Protein AF-A0A261QLE7-F1 (afdb_monomer_lite)

Foldseek 3Di:
DVQLVVQLVVQVVVLVVCVVVVVDHRDVVSSVVSSVVSVVVVVCCVPPQVPDDPVVSVVVSVVVVCVVVVVVVCVCCLQPPVVVQDAAEAEAPCVLVPDDDPLQFQWKFWWPFDDPQKTAGDPPRTDPVNHPDDDDDDRMAGADPQAWEKEWEWEFDAGPVGHTRYIYTYIDTDDRVVRRVVSVVQPGWMWGFHADPVRHTRYIYTYHYPDD

pLDDT: mean 84.43, std 9.59, range [44.75, 95.62]

Radius of gyration: 30.23 Å; chains: 1; bounding box: 63×34×82 Å

Structure (mmCIF, N/CA/C/O backbone):
data_AF-A0A261QLE7-F1
#
_entry.id   AF-A0A261QLE7-F1
#
loop_
_atom_site.group_PDB
_atom_site.id
_atom_site.type_symbol
_atom_site.label_atom_id
_atom_site.label_alt_id
_atom_site.label_comp_id
_atom_site.label_asym_id
_atom_site.label_entity_id
_atom_site.label_seq_id
_atom_site.pdbx_PDB_ins_code
_atom_site.Cartn_x
_atom_site.Cartn_y
_atom_site.Cartn_z
_atom_site.occupancy
_atom_site.B_iso_or_equiv
_atom_site.auth_seq_id
_atom_site.auth_comp_id
_atom_site.auth_asym_id
_atom_site.auth_atom_id
_atom_site.pdbx_PDB_model_num
ATOM 1 N N . MET A 1 1 ? -30.969 7.409 33.021 1.00 65.81 1 MET A N 1
ATOM 2 C CA . MET A 1 1 ? -30.458 8.156 34.193 1.00 65.81 1 MET A CA 1
ATOM 3 C C . MET A 1 1 ? -29.500 7.325 35.039 1.00 65.81 1 MET A C 1
ATOM 5 O O . MET A 1 1 ? -28.362 7.746 35.159 1.00 65.81 1 MET A O 1
ATOM 9 N N . VAL A 1 2 ? -29.882 6.141 35.542 1.00 85.88 2 VAL A N 1
ATOM 10 C CA . VAL A 1 2 ? -28.986 5.311 36.385 1.00 85.88 2 VAL A CA 1
ATOM 11 C C . VAL A 1 2 ? -27.676 4.937 35.680 1.00 85.88 2 VAL A C 1
ATOM 13 O O . VAL A 1 2 ? -26.608 5.158 36.230 1.00 85.88 2 VAL A O 1
ATOM 16 N N . ALA A 1 3 ? -27.743 4.444 34.440 1.00 83.81 3 ALA A N 1
ATOM 17 C CA . ALA A 1 3 ? -26.544 4.052 33.696 1.00 83.81 3 ALA A CA 1
ATOM 18 C C . ALA A 1 3 ? -25.569 5.217 33.450 1.00 83.81 3 ALA A C 1
ATOM 20 O O . ALA A 1 3 ? -24.376 5.070 33.672 1.00 83.81 3 ALA A O 1
ATOM 21 N N . ALA A 1 4 ? -26.086 6.390 33.071 1.00 86.88 4 ALA A N 1
ATOM 22 C CA . ALA A 1 4 ? -25.271 7.588 32.875 1.00 86.88 4 ALA A CA 1
ATOM 23 C C . ALA A 1 4 ? -24.562 8.015 34.170 1.00 86.88 4 ALA A C 1
ATOM 25 O O . ALA A 1 4 ? -23.383 8.339 34.139 1.00 86.88 4 ALA A O 1
ATOM 26 N N . ALA A 1 5 ? -25.260 7.956 35.310 1.00 89.69 5 ALA A N 1
ATOM 27 C CA . ALA A 1 5 ? -24.663 8.252 36.608 1.00 89.69 5 ALA A CA 1
ATOM 28 C C . ALA A 1 5 ? -23.550 7.252 36.960 1.00 89.69 5 ALA A C 1
ATOM 30 O O . ALA A 1 5 ? -22.486 7.666 37.402 1.00 89.69 5 ALA A O 1
ATOM 31 N N . ILE A 1 6 ? -23.763 5.953 36.715 1.00 90.88 6 ILE A N 1
ATOM 32 C CA . ILE A 1 6 ? -22.733 4.928 36.936 1.00 90.88 6 ILE A CA 1
ATOM 33 C C . ILE A 1 6 ? -21.496 5.220 36.078 1.00 90.88 6 ILE A C 1
ATOM 35 O O . ILE A 1 6 ? -20.395 5.266 36.615 1.00 90.88 6 ILE A O 1
ATOM 39 N N . CYS A 1 7 ? -21.665 5.461 34.774 1.00 92.00 7 CYS A N 1
ATOM 40 C CA . CYS A 1 7 ? -20.546 5.765 33.878 1.00 92.00 7 CYS A CA 1
ATOM 41 C C . CYS A 1 7 ? -19.795 7.035 34.303 1.00 92.00 7 CYS A C 1
ATOM 43 O O . CYS A 1 7 ? -18.568 7.020 34.349 1.00 92.00 7 CYS A O 1
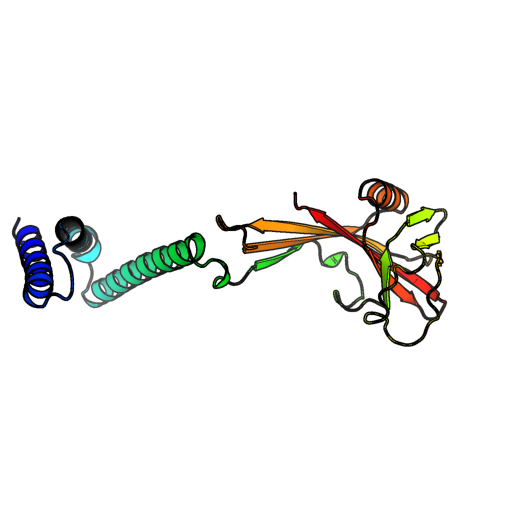ATOM 45 N N . LEU A 1 8 ? -20.526 8.086 34.689 1.00 92.44 8 LEU A N 1
ATOM 46 C CA . LEU A 1 8 ? -19.945 9.336 35.175 1.00 92.44 8 LEU A CA 1
ATOM 47 C C . LEU A 1 8 ? -19.111 9.122 36.440 1.00 92.44 8 LEU A C 1
ATOM 49 O O . LEU A 1 8 ? -17.971 9.565 36.494 1.00 92.44 8 LEU A O 1
ATOM 53 N N . PHE A 1 9 ? -19.649 8.435 37.452 1.00 94.12 9 PHE A N 1
ATOM 54 C CA . PHE A 1 9 ? -18.926 8.218 38.708 1.00 94.12 9 PHE A CA 1
ATOM 55 C C . PHE A 1 9 ? -17.726 7.288 38.543 1.00 94.12 9 PHE A C 1
ATOM 57 O O . PHE A 1 9 ? -16.699 7.511 39.179 1.00 94.12 9 PHE A O 1
ATOM 64 N N . VAL A 1 10 ? -17.833 6.275 37.679 1.00 92.81 10 VAL A N 1
ATOM 65 C CA . VAL A 1 10 ? -16.696 5.410 37.348 1.00 92.81 10 VAL A CA 1
ATOM 66 C C . VAL A 1 10 ? -15.604 6.229 36.666 1.00 92.81 10 VAL A C 1
ATOM 68 O O . VAL A 1 10 ? -14.469 6.208 37.131 1.00 92.81 10 VAL A O 1
ATOM 71 N N . SER A 1 11 ? -15.930 7.006 35.632 1.00 92.81 11 SER A N 1
ATOM 72 C CA . SER A 1 11 ? -14.928 7.837 34.954 1.00 92.81 11 SER A CA 1
ATOM 73 C C . SER A 1 11 ? -14.332 8.889 35.894 1.00 92.81 11 SER A C 1
ATOM 75 O O . SER A 1 11 ? -13.118 9.033 35.948 1.00 92.81 11 SER A O 1
ATOM 77 N N . LEU A 1 12 ? -15.152 9.538 36.727 1.00 92.56 12 LEU A N 1
ATOM 78 C CA . LEU A 1 12 ? -14.685 10.486 37.742 1.00 92.56 12 LEU A CA 1
ATOM 79 C C . LEU A 1 12 ? -13.729 9.831 38.746 1.00 92.56 12 LEU A C 1
ATOM 81 O O . LEU A 1 12 ? -12.775 10.463 39.185 1.00 92.56 12 LEU A O 1
ATOM 85 N N . SER A 1 13 ? -13.965 8.571 39.120 1.00 93.56 13 SER A N 1
ATOM 86 C CA . SER A 1 13 ? -13.067 7.862 40.032 1.00 93.56 13 SER A CA 1
ATOM 87 C C . SER A 1 13 ? -11.683 7.627 39.424 1.00 93.56 13 SER A C 1
ATOM 89 O O . SER A 1 13 ? -10.697 7.776 40.140 1.00 93.56 13 SER A O 1
ATOM 91 N N . PHE A 1 14 ? -11.588 7.345 38.120 1.00 91.75 14 PHE A N 1
ATOM 92 C CA . PHE A 1 14 ? -10.297 7.232 37.436 1.00 91.75 14 PHE A CA 1
ATOM 93 C C . PHE A 1 14 ? -9.563 8.575 37.390 1.00 91.75 14 PHE A C 1
ATOM 95 O O . PHE A 1 14 ? -8.414 8.634 37.828 1.00 91.75 14 PHE A O 1
ATOM 102 N N . GLU A 1 15 ? -10.260 9.648 37.010 1.00 92.06 15 GLU A N 1
ATOM 103 C CA . GLU A 1 15 ? -9.700 11.007 36.991 1.00 92.06 15 GLU A CA 1
ATOM 104 C C . GLU A 1 15 ? -9.193 11.449 38.371 1.00 92.06 15 GLU A C 1
ATOM 106 O O . GLU A 1 15 ? -8.116 12.030 38.507 1.00 92.06 15 GLU A O 1
ATOM 111 N N . LEU A 1 16 ? -9.944 11.138 39.435 1.00 91.38 16 LEU A N 1
ATOM 112 C CA . LEU A 1 16 ? -9.536 11.434 40.809 1.00 91.38 16 LEU A CA 1
ATOM 113 C C . LEU A 1 16 ? -8.318 10.613 41.236 1.00 91.38 16 LEU A C 1
ATOM 115 O O . LEU A 1 16 ? -7.445 11.140 41.923 1.00 91.38 16 LEU A O 1
ATOM 119 N N . ILE A 1 17 ? -8.237 9.339 40.841 1.00 91.50 17 ILE A N 1
ATOM 120 C CA . ILE A 1 17 ? -7.058 8.510 41.111 1.00 91.50 17 ILE A CA 1
ATOM 121 C C . ILE A 1 17 ? -5.839 9.109 40.409 1.00 91.50 17 ILE A C 1
ATOM 123 O O . ILE A 1 17 ? -4.821 9.291 41.068 1.00 91.50 17 ILE A O 1
ATOM 127 N N . GLN A 1 18 ? -5.941 9.458 39.123 1.00 90.38 18 GLN A N 1
ATOM 128 C CA . GLN A 1 18 ? -4.850 10.079 38.358 1.00 90.38 18 GLN A CA 1
ATOM 129 C C . GLN A 1 18 ? -4.403 11.413 38.968 1.00 90.38 18 GLN A C 1
ATOM 131 O O . GLN A 1 18 ? -3.199 11.658 39.074 1.00 90.38 18 GLN A O 1
ATOM 136 N N . LEU A 1 19 ? -5.357 12.229 39.433 1.00 89.75 19 LEU A N 1
ATOM 137 C CA . LEU A 1 19 ? -5.090 13.495 40.115 1.00 89.75 19 LEU A CA 1
ATOM 138 C C . LEU A 1 19 ? -4.352 13.291 41.446 1.00 89.75 19 LEU A C 1
ATOM 140 O O . LEU A 1 19 ? -3.381 13.989 41.726 1.00 89.75 19 LEU A O 1
ATOM 144 N N . ILE A 1 20 ? -4.800 12.341 42.273 1.00 92.88 20 ILE A N 1
ATOM 145 C CA . ILE A 1 20 ? -4.209 12.080 43.596 1.00 92.88 20 ILE A CA 1
ATOM 146 C C . ILE A 1 20 ? -2.820 11.443 43.469 1.00 92.88 20 ILE A C 1
ATOM 148 O O . ILE A 1 20 ? -1.928 11.754 44.257 1.00 92.88 20 ILE A O 1
ATOM 152 N N . THR A 1 21 ? -2.621 10.547 42.500 1.00 91.62 21 THR A N 1
ATOM 153 C CA . THR A 1 21 ? -1.331 9.872 42.283 1.00 91.62 21 THR A CA 1
ATOM 154 C C . THR A 1 21 ? -0.337 10.718 41.492 1.00 91.62 21 THR A C 1
ATOM 156 O O . THR A 1 21 ? 0.842 10.367 41.435 1.00 91.62 21 THR A O 1
ATOM 159 N N . GLY A 1 22 ? -0.786 11.822 40.886 1.00 86.50 22 GLY A N 1
ATOM 160 C CA . GLY A 1 22 ? 0.039 12.687 40.043 1.00 86.50 22 GLY A CA 1
ATOM 161 C C . GLY A 1 22 ? 0.482 12.025 38.736 1.00 86.50 22 GLY A C 1
ATOM 162 O O . GLY A 1 22 ? 1.432 12.491 38.112 1.00 86.50 22 GLY A O 1
ATOM 163 N N . TRP A 1 23 ? -0.168 10.929 38.325 1.00 85.69 23 TRP A N 1
ATOM 164 C CA . TRP A 1 23 ? 0.107 10.253 37.050 1.00 85.69 23 TRP A CA 1
ATOM 165 C C . TRP A 1 23 ? -0.443 11.013 35.840 1.00 85.69 23 TRP A C 1
ATOM 167 O O . TRP A 1 23 ? 0.004 10.767 34.722 1.00 85.69 23 TRP A O 1
ATOM 177 N N . GLY A 1 24 ? -1.385 11.934 36.049 1.00 79.31 24 GLY A N 1
ATOM 178 C CA . GLY A 1 24 ? -1.976 12.732 34.982 1.00 79.31 24 GLY A CA 1
ATOM 179 C C . GLY A 1 24 ? -2.670 13.989 35.499 1.00 79.31 24 GLY A C 1
ATOM 180 O O . GLY A 1 24 ? -2.794 14.201 36.706 1.00 79.31 24 GLY A O 1
ATOM 181 N N . ALA A 1 25 ? -3.103 14.831 34.563 1.00 81.12 25 ALA A N 1
ATOM 182 C CA . ALA A 1 25 ? -4.018 15.932 34.832 1.00 81.12 25 ALA A CA 1
ATOM 183 C C . ALA A 1 25 ? -5.459 15.418 34.745 1.00 81.12 25 ALA A C 1
ATOM 185 O O . ALA A 1 25 ? -5.724 14.493 33.986 1.00 81.12 25 ALA A O 1
ATOM 186 N N . THR A 1 26 ? -6.375 16.024 35.500 1.00 83.25 26 THR A N 1
ATOM 187 C CA . THR A 1 26 ? -7.805 15.748 35.328 1.00 83.25 26 THR A CA 1
ATOM 188 C C . THR A 1 26 ? -8.257 16.261 33.967 1.00 83.25 26 THR A C 1
ATOM 190 O O . THR A 1 26 ? -8.233 17.475 33.743 1.00 83.25 26 THR A O 1
ATOM 193 N N . ASP A 1 27 ? -8.684 15.351 33.096 1.00 85.62 27 ASP A N 1
ATOM 194 C CA . ASP A 1 27 ? -9.187 15.675 31.767 1.00 85.62 27 ASP A CA 1
ATOM 195 C C . ASP A 1 27 ? -10.721 15.590 31.746 1.00 85.62 27 ASP A C 1
ATOM 197 O O . ASP A 1 27 ? -11.350 14.548 31.950 1.00 85.62 27 ASP A O 1
ATOM 201 N N . ILE A 1 28 ? -11.360 16.743 31.546 1.00 88.69 28 ILE A N 1
ATOM 202 C CA . ILE A 1 28 ? -12.822 16.831 31.480 1.00 88.69 28 ILE A CA 1
ATOM 203 C C . ILE A 1 28 ? -13.331 16.158 30.201 1.00 88.69 28 ILE A C 1
ATOM 205 O O . ILE A 1 28 ? -14.443 15.619 30.204 1.00 88.69 28 ILE A O 1
ATOM 209 N N . ASP A 1 29 ? -12.531 16.151 29.133 1.00 90.81 29 ASP A N 1
ATOM 210 C CA . ASP A 1 29 ? -12.914 15.526 27.875 1.00 90.81 29 ASP A CA 1
ATOM 211 C C . ASP A 1 29 ? -13.010 14.005 28.049 1.00 90.81 29 ASP A C 1
ATOM 213 O O . ASP A 1 29 ? -13.992 13.412 27.599 1.00 90.81 29 ASP A O 1
ATOM 217 N N . ASP A 1 30 ? -12.102 13.389 28.814 1.00 88.31 30 ASP A N 1
ATOM 218 C CA . ASP A 1 30 ? -12.162 11.962 29.158 1.00 88.31 30 ASP A CA 1
ATOM 219 C C . ASP A 1 30 ? -13.406 11.629 29.996 1.00 88.31 30 ASP A C 1
ATOM 221 O O . ASP A 1 30 ? -14.122 10.661 29.709 1.00 88.31 30 ASP A O 1
ATOM 225 N N . LEU A 1 31 ? -13.743 12.473 30.981 1.00 90.75 31 LEU A N 1
ATOM 226 C CA . LEU A 1 31 ? -14.964 12.325 31.782 1.00 90.75 31 LEU A CA 1
ATOM 227 C C . LEU A 1 31 ? -16.228 12.347 30.909 1.00 90.75 31 LEU A C 1
ATOM 229 O O . LEU A 1 31 ? -17.126 11.508 31.067 1.00 90.75 31 LEU A O 1
ATOM 233 N N . ILE A 1 32 ? -16.312 13.312 29.993 1.00 91.94 32 ILE A N 1
ATOM 234 C CA . ILE A 1 32 ? -17.451 13.478 29.088 1.00 91.94 32 ILE A CA 1
ATOM 235 C C . ILE A 1 32 ? -17.515 12.306 28.106 1.00 91.94 32 ILE A C 1
ATOM 237 O O . ILE A 1 32 ? -18.573 11.684 27.961 1.00 91.94 32 ILE A O 1
ATOM 241 N N . LEU A 1 33 ? -16.399 11.970 27.460 1.00 90.81 33 LEU A N 1
ATOM 242 C CA . LEU A 1 33 ? -16.341 10.966 26.405 1.00 90.81 33 LEU A CA 1
ATOM 243 C C . LEU A 1 33 ? -16.647 9.564 26.942 1.00 90.81 33 LEU A C 1
ATOM 245 O O . LEU A 1 33 ? -17.452 8.848 26.343 1.00 90.81 33 LEU A O 1
ATOM 249 N N . ASN A 1 34 ? -16.112 9.198 28.110 1.00 90.88 34 ASN A N 1
ATOM 250 C CA . ASN A 1 34 ? -16.406 7.917 28.758 1.00 90.88 34 ASN A CA 1
ATOM 251 C C . ASN A 1 34 ? -17.866 7.824 29.215 1.00 90.88 34 ASN A C 1
ATOM 253 O O . ASN A 1 34 ? -18.507 6.776 29.075 1.00 90.88 34 ASN A O 1
ATOM 257 N N . THR A 1 35 ? -18.431 8.926 29.717 1.00 92.50 35 THR A N 1
ATOM 258 C CA . THR A 1 35 ? -19.846 8.973 30.110 1.00 92.50 35 THR A CA 1
ATOM 259 C C . THR A 1 35 ? -20.757 8.797 28.895 1.00 92.50 35 THR A C 1
ATOM 261 O O . THR A 1 35 ? -21.677 7.974 28.927 1.00 92.50 35 THR A O 1
ATOM 264 N N . ILE A 1 36 ? -20.490 9.518 27.802 1.00 94.06 36 ILE A N 1
ATOM 265 C CA . ILE A 1 36 ? -21.249 9.408 26.549 1.00 94.06 36 ILE A CA 1
ATOM 266 C C . ILE A 1 36 ? -21.089 8.008 25.946 1.00 94.06 36 ILE A C 1
ATOM 268 O O . ILE A 1 36 ? -22.091 7.374 25.609 1.00 94.06 36 ILE A O 1
ATOM 272 N N . GLY A 1 37 ? -19.863 7.486 25.867 1.00 90.94 37 GLY A N 1
ATOM 273 C CA . GLY A 1 37 ? -19.571 6.152 25.345 1.00 90.94 37 GLY A CA 1
ATOM 274 C C . GLY A 1 37 ? -20.289 5.046 26.121 1.00 90.94 37 GLY A C 1
ATOM 275 O O . GLY A 1 37 ? -20.896 4.159 25.520 1.00 90.94 37 GLY A O 1
ATOM 276 N N . GLY A 1 38 ? -20.321 5.138 27.453 1.00 90.50 38 GLY A N 1
ATOM 277 C CA . GLY A 1 38 ? -21.068 4.210 28.301 1.00 90.50 38 GLY A CA 1
ATOM 278 C C . GLY A 1 38 ? -22.584 4.276 28.083 1.00 90.50 38 GLY A C 1
ATOM 279 O O . GLY A 1 38 ? -23.246 3.240 27.980 1.00 90.50 38 GLY A O 1
ATOM 280 N N . VAL A 1 39 ? -23.143 5.482 27.932 1.00 92.62 39 VAL A N 1
ATOM 281 C CA . VAL A 1 39 ? -24.565 5.667 27.593 1.00 92.62 39 VAL A CA 1
ATOM 282 C C . VAL A 1 39 ? -24.890 5.069 26.221 1.00 92.62 39 VAL A C 1
ATOM 284 O O . VAL A 1 39 ? -25.890 4.358 26.094 1.00 92.62 39 VAL A O 1
ATOM 287 N N . ILE A 1 40 ? -24.037 5.291 25.217 1.00 91.94 40 ILE A N 1
ATOM 288 C CA . ILE A 1 40 ? -24.173 4.691 23.882 1.00 91.94 40 ILE A CA 1
ATOM 289 C C . ILE A 1 40 ? -24.095 3.161 23.968 1.00 91.94 40 ILE A C 1
ATOM 291 O O . ILE A 1 40 ? -24.929 2.475 23.380 1.00 91.94 40 ILE A O 1
ATOM 295 N N . GLY A 1 41 ? -23.162 2.602 24.741 1.00 89.00 41 GLY A N 1
ATOM 296 C CA . GLY A 1 41 ? -23.038 1.154 24.931 1.00 89.00 41 GLY A CA 1
ATOM 297 C C . GLY A 1 41 ? -24.298 0.521 25.532 1.00 89.00 41 GLY A C 1
ATOM 298 O O . GLY A 1 41 ? -24.768 -0.517 25.064 1.00 89.00 41 GLY A O 1
ATOM 299 N N . VAL A 1 42 ? -24.912 1.179 26.519 1.00 90.00 42 VAL A N 1
ATOM 300 C CA . VAL A 1 42 ? -26.185 0.741 27.120 1.00 90.00 42 VAL A CA 1
ATOM 301 C C . VAL A 1 42 ? -27.339 0.847 26.126 1.00 90.00 42 VAL A C 1
ATOM 303 O O . VAL A 1 42 ? -28.218 -0.020 26.110 1.00 90.00 42 VAL A O 1
ATOM 306 N N . PHE A 1 43 ? -27.338 1.879 25.282 1.00 90.19 43 PHE A N 1
ATOM 307 C CA . PHE A 1 43 ? -28.301 2.020 24.196 1.00 90.19 43 PHE A CA 1
ATOM 308 C C . PHE A 1 43 ? -28.167 0.860 23.197 1.00 90.19 43 PHE A C 1
ATOM 310 O O . PHE A 1 43 ? -29.140 0.148 22.958 1.00 90.19 43 PHE A O 1
ATOM 317 N N . ILE A 1 44 ? -26.954 0.581 22.711 1.00 88.38 44 ILE A N 1
ATOM 318 C CA . ILE A 1 44 ? -26.654 -0.567 21.839 1.00 88.38 44 ILE A CA 1
ATOM 319 C C . ILE A 1 44 ? -27.128 -1.870 22.489 1.00 88.38 44 ILE A C 1
ATOM 321 O O . ILE A 1 44 ? -27.859 -2.639 21.869 1.00 88.38 44 ILE A O 1
ATOM 325 N N . TYR A 1 45 ? -26.797 -2.100 23.760 1.00 88.81 45 TYR A N 1
ATOM 326 C CA . TYR A 1 45 ? -27.245 -3.293 24.473 1.00 88.81 45 TYR A CA 1
ATOM 327 C C . TYR A 1 45 ? -28.773 -3.409 24.510 1.00 88.81 45 TYR A C 1
ATOM 329 O O . TYR A 1 45 ? -29.333 -4.456 24.188 1.00 88.81 45 TYR A O 1
ATOM 337 N N . THR A 1 46 ? -29.459 -2.328 24.876 1.00 89.75 46 THR A N 1
ATOM 338 C CA . THR A 1 46 ? -30.910 -2.339 25.096 1.00 89.75 46 THR A CA 1
ATOM 339 C C . THR A 1 46 ? -31.689 -2.524 23.797 1.00 89.75 46 THR A C 1
ATOM 341 O O . THR A 1 46 ? -32.680 -3.253 23.798 1.00 89.75 46 THR A O 1
ATOM 344 N N . PHE A 1 47 ? -31.250 -1.885 22.710 1.00 88.62 47 PHE A N 1
ATOM 345 C CA . PHE A 1 47 ? -31.962 -1.891 21.431 1.00 88.62 47 PHE A CA 1
ATOM 346 C C . PHE A 1 47 ? -31.532 -3.024 20.496 1.00 88.62 47 PHE A C 1
ATOM 348 O O . PHE A 1 47 ? -32.373 -3.543 19.768 1.00 88.62 47 PHE A O 1
ATOM 355 N N . LEU A 1 48 ? -30.256 -3.424 20.514 1.00 86.25 48 LEU A N 1
ATOM 356 C CA . LEU A 1 48 ? -29.708 -4.386 19.548 1.00 86.25 48 LEU A CA 1
ATOM 357 C C . LEU A 1 48 ? -29.451 -5.772 20.146 1.00 86.25 48 LEU A C 1
ATOM 359 O O . LEU A 1 48 ? -29.534 -6.763 19.426 1.00 86.25 48 LEU A O 1
ATOM 363 N N . LEU A 1 49 ? -29.142 -5.871 21.444 1.00 87.25 49 LEU A N 1
ATOM 364 C CA . LEU A 1 49 ? -28.692 -7.135 22.047 1.00 87.25 49 LEU A CA 1
ATOM 365 C C . LEU A 1 49 ? -29.735 -7.777 22.968 1.00 87.25 49 LEU A C 1
ATOM 367 O O . LEU A 1 49 ? -29.842 -8.998 23.010 1.00 87.25 49 LEU A O 1
ATOM 371 N N . LYS A 1 50 ? -30.538 -6.985 23.683 1.00 88.62 50 LYS A N 1
ATOM 372 C CA . LYS A 1 50 ? -31.425 -7.452 24.765 1.00 88.62 50 LYS A CA 1
ATOM 373 C C . LYS A 1 50 ? -32.387 -8.584 24.372 1.00 88.62 50 LYS A C 1
ATOM 375 O O . LYS A 1 50 ? -32.719 -9.401 25.225 1.00 88.62 50 LYS A O 1
ATOM 380 N N . GLY A 1 51 ? -32.827 -8.634 23.112 1.00 88.44 51 GLY A N 1
ATOM 381 C CA . GLY A 1 51 ? -33.751 -9.656 22.597 1.00 88.44 51 GLY A CA 1
ATOM 382 C C . GLY A 1 51 ? -33.097 -10.962 22.130 1.00 88.44 51 GLY A C 1
ATOM 383 O O . GLY A 1 51 ? -33.809 -11.886 21.755 1.00 88.44 51 GLY A O 1
ATOM 384 N N . LEU A 1 52 ? -31.766 -11.042 22.127 1.00 91.44 52 LEU A N 1
ATOM 385 C CA . LEU A 1 52 ? -31.017 -12.214 21.672 1.00 91.44 52 LEU A CA 1
ATOM 386 C C . LEU A 1 52 ? -30.707 -13.166 22.834 1.00 91.44 52 LEU A C 1
ATOM 388 O O . LEU A 1 52 ? -30.624 -12.746 23.988 1.00 91.44 52 LEU A O 1
ATOM 392 N N . ASP A 1 53 ? -30.437 -14.435 22.530 1.00 94.00 53 ASP A N 1
ATOM 393 C CA . ASP A 1 53 ? -29.911 -15.382 23.517 1.00 94.00 53 ASP A CA 1
ATOM 394 C C . ASP A 1 53 ? -28.538 -14.943 24.040 1.00 94.00 53 ASP A C 1
ATOM 396 O O . ASP A 1 53 ? -27.726 -14.399 23.292 1.00 94.00 53 ASP A O 1
ATOM 400 N N . LYS A 1 54 ? -28.213 -15.257 25.303 1.00 91.56 54 LYS A N 1
ATOM 401 C CA . LYS A 1 54 ? -26.948 -14.839 25.952 1.00 91.56 54 LYS A CA 1
ATOM 402 C C . LYS A 1 54 ? -25.693 -15.152 25.126 1.00 91.56 54 LYS A C 1
ATOM 404 O O . LYS A 1 54 ? -24.770 -14.344 25.081 1.00 91.56 54 LYS A O 1
ATOM 409 N N . LYS A 1 55 ? -25.655 -16.308 24.453 1.00 93.75 55 LYS A N 1
ATOM 410 C CA . LYS A 1 55 ? -24.530 -16.688 23.581 1.00 93.75 55 LYS A CA 1
ATOM 411 C C . LYS A 1 55 ? -24.415 -15.753 22.370 1.00 93.75 55 LYS A C 1
ATOM 413 O O . LYS A 1 55 ? -23.318 -15.301 22.054 1.00 93.75 55 LYS A O 1
ATOM 418 N N . ALA A 1 56 ? -25.539 -15.444 21.725 1.00 91.50 56 ALA A N 1
ATOM 419 C CA . ALA A 1 56 ? -25.594 -14.527 20.589 1.00 91.50 56 ALA A CA 1
ATOM 420 C C . ALA A 1 56 ? -25.295 -13.080 21.012 1.00 91.50 56 ALA A C 1
ATOM 422 O O . ALA A 1 56 ? -24.558 -12.390 20.313 1.00 91.50 56 ALA A O 1
ATOM 423 N N . GLN A 1 57 ? -25.777 -12.651 22.184 1.00 90.62 57 GLN A N 1
ATOM 424 C CA . GLN A 1 57 ? -25.473 -11.340 22.767 1.00 90.62 57 GLN A CA 1
ATOM 425 C C . GLN A 1 57 ? -23.968 -11.117 22.911 1.00 90.62 57 GLN A C 1
ATOM 427 O O . GLN A 1 57 ? -23.452 -10.117 22.419 1.00 90.62 57 GLN A O 1
ATOM 432 N N . ILE A 1 58 ? -23.269 -12.053 23.564 1.00 91.50 58 ILE A N 1
A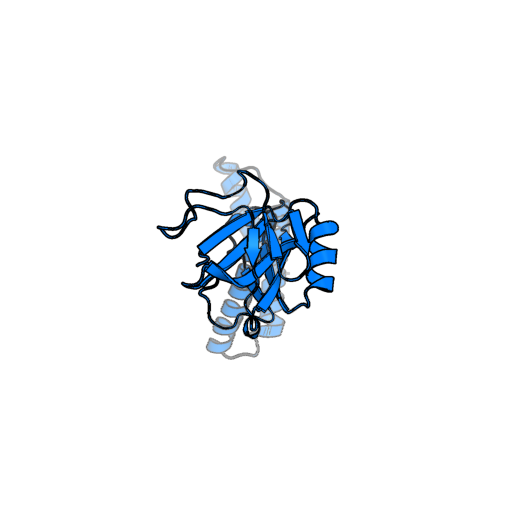TOM 433 C CA . ILE A 1 58 ? -21.822 -11.952 23.787 1.00 91.50 58 ILE A CA 1
ATOM 434 C C . ILE A 1 58 ? -21.088 -11.971 22.447 1.00 91.50 58 ILE A C 1
ATOM 436 O O . ILE A 1 58 ? -20.261 -11.101 22.198 1.00 91.50 58 ILE A O 1
ATOM 440 N N . SER A 1 59 ? -21.435 -12.903 21.554 1.00 93.31 59 SER A N 1
ATOM 441 C CA . SER A 1 59 ? -20.792 -13.006 20.241 1.00 93.31 59 SER A CA 1
ATOM 442 C C . SER A 1 59 ? -20.933 -11.722 19.421 1.00 93.31 59 SER A C 1
ATOM 444 O O . SER A 1 59 ? -19.963 -11.278 18.810 1.00 93.31 59 SER A O 1
ATOM 446 N N . LEU A 1 60 ? -22.124 -11.118 19.403 1.00 91.62 60 LEU A N 1
ATOM 447 C CA . LEU A 1 60 ? -22.379 -9.900 18.643 1.00 91.62 60 LEU A CA 1
ATOM 448 C C . LEU A 1 60 ? -21.729 -8.678 19.298 1.00 91.62 60 LEU A C 1
ATOM 450 O O . LEU A 1 60 ? -21.146 -7.861 18.595 1.00 91.62 60 LEU A O 1
ATOM 454 N N . ALA A 1 61 ? -21.758 -8.570 20.629 1.00 89.69 61 ALA A N 1
ATOM 455 C CA . ALA A 1 61 ? -21.055 -7.508 21.346 1.00 89.69 61 ALA A CA 1
ATOM 456 C C . ALA A 1 61 ? -19.542 -7.550 21.079 1.00 89.69 61 ALA A C 1
ATOM 458 O O . ALA A 1 61 ? -18.946 -6.523 20.759 1.00 89.69 61 ALA A O 1
ATOM 459 N N . THR A 1 62 ? -18.930 -8.738 21.145 1.00 92.38 62 THR A N 1
ATOM 460 C CA . THR A 1 62 ? -17.508 -8.925 20.833 1.00 92.38 62 THR A CA 1
ATOM 461 C C . THR A 1 62 ? -17.207 -8.602 19.373 1.00 92.38 62 THR A C 1
ATOM 463 O O . THR A 1 62 ? -16.224 -7.920 19.102 1.00 92.38 62 THR A O 1
ATOM 466 N N . LEU A 1 63 ? -18.057 -9.028 18.432 1.00 93.81 63 LEU A N 1
ATOM 467 C CA . LEU A 1 63 ? -17.893 -8.698 17.015 1.00 93.81 63 LEU A CA 1
ATOM 468 C C . LEU A 1 63 ? -17.942 -7.183 16.782 1.00 93.81 63 LEU A C 1
ATOM 470 O O . LEU A 1 63 ? -17.052 -6.641 16.137 1.00 93.81 63 LEU A O 1
ATOM 474 N N . LEU A 1 64 ? -18.951 -6.497 17.329 1.00 91.12 64 LEU A N 1
ATOM 475 C CA . LEU A 1 64 ? -19.096 -5.045 17.204 1.00 91.12 64 LEU A CA 1
ATOM 476 C C . LEU A 1 64 ? -17.884 -4.315 17.789 1.00 91.12 64 LEU A C 1
ATOM 478 O O . LEU A 1 64 ? -17.347 -3.413 17.149 1.00 91.12 64 LEU A O 1
ATOM 482 N N . PHE A 1 65 ? -17.420 -4.742 18.966 1.00 90.25 65 PHE A N 1
ATOM 483 C CA . PHE A 1 65 ? -16.215 -4.200 19.584 1.00 90.25 65 PHE A CA 1
ATOM 484 C C . PHE A 1 65 ? -14.984 -4.385 18.688 1.00 90.25 65 PHE A C 1
ATOM 486 O O . PHE A 1 65 ? -14.282 -3.415 18.418 1.00 90.25 65 PHE A O 1
ATOM 493 N N . LEU A 1 66 ? -14.744 -5.599 18.181 1.00 95.62 66 LEU A N 1
ATOM 494 C CA . LEU A 1 66 ? -13.591 -5.898 17.326 1.00 95.62 66 LEU A CA 1
ATOM 495 C C . LEU A 1 66 ? -13.636 -5.144 15.994 1.00 95.62 66 LEU A C 1
ATOM 497 O O . LEU A 1 66 ? -12.595 -4.697 15.521 1.00 95.62 66 LEU A O 1
ATOM 501 N N . VAL A 1 67 ? -14.819 -4.970 15.400 1.00 95.12 67 VAL A N 1
ATOM 502 C CA . VAL A 1 67 ? -14.989 -4.197 14.162 1.00 95.12 67 VAL A CA 1
ATOM 503 C C . VAL A 1 67 ? -14.651 -2.729 14.399 1.00 95.12 67 VAL A C 1
ATOM 505 O O . VAL A 1 67 ? -13.841 -2.171 13.662 1.00 95.12 67 VAL A O 1
ATOM 508 N N . VAL A 1 68 ? -15.215 -2.107 15.439 1.00 92.56 68 VAL A N 1
ATOM 509 C CA . VAL A 1 68 ? -14.921 -0.702 15.765 1.00 92.56 68 VAL A CA 1
ATOM 510 C C . VAL A 1 68 ? -13.441 -0.531 16.097 1.00 92.56 68 VAL A C 1
ATOM 512 O O . VAL A 1 68 ? -12.785 0.337 15.526 1.00 92.56 68 VAL A O 1
ATOM 515 N N . PHE A 1 69 ? -12.889 -1.399 16.946 1.00 92.19 69 PHE A N 1
ATOM 516 C CA . PHE A 1 69 ? -11.477 -1.373 17.317 1.00 92.19 69 PHE A CA 1
ATOM 517 C C . PHE A 1 69 ? -10.560 -1.542 16.097 1.00 92.19 69 PHE A C 1
ATOM 519 O O . PHE A 1 69 ? -9.597 -0.795 15.940 1.00 92.19 69 PHE A O 1
ATOM 526 N N . GLY A 1 70 ? -10.885 -2.468 15.192 1.00 93.88 70 GLY A N 1
ATOM 527 C CA . GLY A 1 70 ? -10.138 -2.695 13.956 1.00 93.88 70 GLY A CA 1
ATOM 528 C C . GLY A 1 70 ? -10.187 -1.504 12.996 1.00 93.88 70 GLY A C 1
ATOM 529 O O . GLY A 1 70 ? -9.152 -1.118 12.453 1.00 93.88 70 GLY A O 1
ATOM 530 N N . ILE A 1 71 ? -11.359 -0.880 12.819 1.00 94.75 71 ILE A N 1
ATOM 531 C CA . ILE A 1 71 ? -11.517 0.318 11.977 1.00 94.75 71 ILE A CA 1
ATOM 532 C C . ILE A 1 71 ? -10.723 1.489 12.565 1.00 94.75 71 ILE A C 1
ATOM 534 O O . ILE A 1 71 ? -9.938 2.107 11.847 1.00 94.75 71 ILE A O 1
ATOM 538 N N . CYS A 1 72 ? -10.877 1.770 13.862 1.00 93.69 72 CYS A N 1
ATOM 539 C CA . CYS A 1 72 ? -10.141 2.835 14.544 1.00 93.69 72 CYS A CA 1
ATOM 540 C C . CYS A 1 72 ? -8.627 2.595 14.502 1.00 93.69 72 CYS A C 1
ATOM 542 O O . CYS A 1 72 ? -7.872 3.521 14.219 1.00 93.69 72 CYS A O 1
ATOM 544 N N . GLY A 1 73 ? -8.185 1.354 14.721 1.00 92.44 73 GLY A N 1
ATOM 545 C CA . GLY A 1 73 ? -6.779 0.969 14.638 1.00 92.44 73 GLY A CA 1
ATOM 546 C C . GLY A 1 73 ? -6.202 1.188 13.241 1.00 92.44 73 GLY A C 1
ATOM 547 O O . GLY A 1 73 ? -5.189 1.869 13.097 1.00 92.44 73 GLY A O 1
ATOM 548 N N . LYS A 1 74 ? -6.879 0.695 12.194 1.00 89.81 74 LYS A N 1
ATOM 549 C CA . LYS A 1 74 ? -6.454 0.905 10.800 1.00 89.81 74 LYS A CA 1
ATOM 550 C C . LYS A 1 74 ? -6.434 2.389 10.432 1.00 89.81 74 LYS A C 1
ATOM 552 O O . LYS A 1 74 ? -5.488 2.834 9.790 1.00 89.81 74 LYS A O 1
ATOM 557 N N . MET A 1 75 ? -7.449 3.151 10.841 1.00 90.31 75 MET A N 1
ATOM 558 C CA . MET A 1 75 ? -7.527 4.590 10.579 1.00 90.31 75 MET A CA 1
ATOM 559 C C . MET A 1 75 ? -6.393 5.350 11.274 1.00 90.31 75 MET A C 1
ATOM 561 O O . MET A 1 75 ? -5.747 6.189 10.655 1.00 90.31 75 MET A O 1
ATOM 565 N N . SER A 1 76 ? -6.116 5.026 12.539 1.00 90.62 76 SER A N 1
ATOM 566 C CA . SER A 1 76 ? -5.005 5.610 13.292 1.00 90.62 76 SER A CA 1
ATOM 567 C C . SER A 1 76 ? -3.664 5.326 12.613 1.00 90.62 76 SER A C 1
ATOM 569 O O . SER A 1 76 ? -2.885 6.247 12.373 1.00 90.62 76 SER A O 1
ATOM 571 N N . LEU A 1 77 ? -3.428 4.076 12.193 1.00 89.12 77 LEU A N 1
ATOM 572 C CA . LEU A 1 77 ? -2.234 3.724 11.423 1.00 89.12 77 LEU A CA 1
ATOM 573 C C . LEU A 1 77 ? -2.164 4.511 10.114 1.00 89.12 77 LEU A C 1
ATOM 575 O O . LEU A 1 77 ? -1.138 5.110 9.831 1.00 89.12 77 LEU A O 1
ATOM 579 N N . TYR A 1 78 ? -3.253 4.593 9.355 1.00 86.00 78 TYR A N 1
ATOM 580 C CA . TYR A 1 78 ? -3.284 5.336 8.095 1.00 86.00 78 TYR A CA 1
ATOM 581 C C . TYR A 1 78 ? -2.953 6.831 8.261 1.00 86.00 78 TYR A C 1
ATOM 583 O O . TYR A 1 78 ? -2.271 7.408 7.413 1.00 86.00 78 TYR A O 1
ATOM 591 N N . LEU A 1 79 ? -3.409 7.456 9.351 1.00 86.62 79 LEU A N 1
ATOM 592 C CA . LEU A 1 79 ? -3.185 8.878 9.625 1.00 86.62 79 LEU A CA 1
ATOM 593 C C . LEU A 1 79 ? -1.810 9.182 10.230 1.00 86.62 79 LEU A C 1
ATOM 595 O O . LEU A 1 79 ? -1.235 10.217 9.907 1.00 86.62 79 LEU A O 1
ATOM 599 N N . TYR A 1 80 ? -1.284 8.323 11.108 1.00 84.75 80 TYR A N 1
ATOM 600 C CA . TYR A 1 80 ? -0.090 8.640 11.908 1.00 84.75 80 TYR A CA 1
ATOM 601 C C . TYR A 1 80 ? 1.132 7.784 11.573 1.00 84.75 80 TYR A C 1
ATOM 603 O O . TYR A 1 80 ? 2.251 8.290 11.606 1.00 84.75 80 TYR A O 1
ATOM 611 N N . ALA A 1 81 ? 0.941 6.512 11.221 1.00 86.31 81 ALA A N 1
ATOM 612 C CA . ALA A 1 81 ? 2.024 5.579 10.898 1.00 86.31 81 ALA A CA 1
ATOM 613 C C . ALA A 1 81 ? 1.693 4.701 9.670 1.00 86.31 81 ALA A C 1
ATOM 615 O O . ALA A 1 81 ? 1.649 3.469 9.771 1.00 86.31 81 ALA A O 1
ATOM 616 N N . PRO A 1 82 ? 1.428 5.312 8.496 1.00 82.19 82 PRO A N 1
ATOM 617 C CA . PRO A 1 82 ? 0.961 4.579 7.320 1.00 82.19 82 PRO A CA 1
ATOM 618 C C . PRO A 1 82 ? 1.996 3.591 6.774 1.00 82.19 82 PRO A C 1
ATOM 620 O O . PRO A 1 82 ? 1.623 2.633 6.111 1.00 82.19 82 PRO A O 1
ATOM 623 N N . ASN A 1 83 ? 3.278 3.782 7.086 1.00 81.50 83 ASN A N 1
ATOM 624 C CA . ASN A 1 83 ? 4.375 2.872 6.751 1.00 81.50 83 ASN A CA 1
ATOM 625 C C . ASN A 1 83 ? 4.270 1.485 7.416 1.00 81.50 83 ASN A C 1
ATOM 627 O O . ASN A 1 83 ? 4.939 0.556 6.979 1.00 81.50 83 ASN A O 1
ATOM 631 N N . ILE A 1 84 ? 3.460 1.342 8.472 1.00 85.75 84 ILE A N 1
ATOM 632 C CA . ILE A 1 84 ? 3.171 0.044 9.103 1.00 85.75 84 ILE A CA 1
ATOM 633 C C . ILE A 1 84 ? 2.139 -0.742 8.282 1.00 85.75 84 ILE A C 1
ATOM 635 O O . ILE A 1 84 ? 2.115 -1.973 8.329 1.00 85.75 84 ILE A O 1
ATOM 639 N N . LEU A 1 85 ? 1.274 -0.047 7.535 1.00 83.31 85 LEU A N 1
ATOM 640 C CA . LEU A 1 85 ? 0.324 -0.705 6.649 1.00 83.31 85 LEU A CA 1
ATOM 641 C C . LEU A 1 85 ? 1.082 -1.240 5.428 1.00 83.31 85 LEU A C 1
ATOM 643 O O . LEU A 1 85 ? 1.842 -0.490 4.813 1.00 83.31 85 LEU A O 1
ATOM 647 N N . PRO A 1 86 ? 0.894 -2.520 5.067 1.00 80.94 86 PRO A N 1
ATOM 648 C CA . PRO A 1 86 ? 1.533 -3.068 3.884 1.00 80.94 86 PRO A CA 1
ATOM 649 C C . PRO A 1 86 ? 1.024 -2.322 2.650 1.00 80.94 86 PRO A C 1
ATOM 651 O O . PRO A 1 86 ? -0.187 -2.198 2.456 1.00 80.94 86 PRO A O 1
ATOM 654 N N . ALA A 1 87 ? 1.951 -1.838 1.824 1.00 84.94 87 ALA A N 1
ATOM 655 C CA . ALA A 1 87 ? 1.604 -1.266 0.534 1.00 84.94 87 ALA A CA 1
ATOM 656 C C . ALA A 1 87 ? 1.047 -2.369 -0.375 1.00 84.94 87 ALA A C 1
ATOM 658 O O . ALA A 1 87 ? 1.632 -3.446 -0.503 1.00 84.94 87 ALA A O 1
ATOM 659 N N . GLU A 1 88 ? -0.096 -2.101 -0.994 1.00 88.00 88 GLU A N 1
ATOM 660 C CA . GLU A 1 88 ? -0.722 -3.030 -1.928 1.00 88.00 88 GLU A CA 1
ATOM 661 C C . GLU A 1 88 ? -0.111 -2.845 -3.321 1.00 88.00 88 GLU A C 1
ATOM 663 O O . GLU A 1 88 ? -0.058 -1.727 -3.832 1.00 88.00 88 GLU A O 1
ATOM 668 N N . VAL A 1 89 ? 0.332 -3.931 -3.956 1.00 89.12 89 VAL A N 1
ATOM 669 C CA . VAL A 1 89 ? 0.775 -3.906 -5.357 1.00 89.12 89 VAL A CA 1
ATOM 670 C C . VAL A 1 89 ? -0.252 -4.643 -6.200 1.00 89.12 89 VAL A C 1
ATOM 672 O O . VAL A 1 89 ? -0.498 -5.830 -5.985 1.00 89.12 89 VAL A O 1
ATOM 675 N N . VAL A 1 90 ? -0.861 -3.935 -7.148 1.00 90.75 90 VAL A N 1
ATOM 676 C CA . VAL A 1 90 ? -1.877 -4.483 -8.051 1.00 90.75 90 VAL A CA 1
ATOM 677 C C . VAL A 1 90 ? -1.317 -4.511 -9.462 1.00 90.75 90 VAL A C 1
ATOM 679 O O . VAL A 1 90 ? -0.860 -3.487 -9.963 1.00 90.75 90 VAL A O 1
ATOM 682 N N . TYR A 1 91 ? -1.374 -5.681 -10.094 1.00 88.31 91 TYR A N 1
ATOM 683 C CA . TYR A 1 91 ? -0.958 -5.873 -11.478 1.00 88.31 91 TYR A CA 1
ATOM 684 C C . TYR A 1 91 ? -2.182 -5.931 -12.391 1.00 88.31 91 TYR A C 1
ATOM 686 O O . TYR A 1 91 ? -3.084 -6.742 -12.182 1.00 88.31 91 TYR A O 1
ATOM 694 N N . GLU A 1 92 ? -2.198 -5.090 -13.419 1.00 89.69 92 GLU A N 1
ATOM 695 C CA . GLU A 1 92 ? -3.247 -5.046 -14.434 1.00 89.69 92 GLU A CA 1
ATOM 696 C C . GLU A 1 92 ? -2.697 -5.497 -15.789 1.00 89.69 92 GLU A C 1
ATOM 698 O O . GLU A 1 92 ? -1.596 -5.115 -16.186 1.00 89.69 92 GLU A O 1
ATOM 703 N N . ASN A 1 93 ? -3.482 -6.300 -16.516 1.00 86.44 93 ASN A N 1
ATOM 704 C CA . ASN A 1 93 ? -3.137 -6.820 -17.846 1.00 86.44 93 ASN A CA 1
ATOM 705 C C . ASN A 1 93 ? -1.811 -7.598 -17.903 1.00 86.44 93 ASN A C 1
ATOM 707 O O . ASN A 1 93 ? -1.124 -7.616 -18.920 1.00 86.44 93 ASN A O 1
ATOM 711 N N . GLU A 1 94 ? -1.485 -8.320 -16.832 1.00 80.62 94 GLU A N 1
ATOM 712 C CA . GLU A 1 94 ? -0.286 -9.162 -16.748 1.00 80.62 94 GLU A CA 1
ATOM 713 C C . GLU A 1 94 ? -0.171 -10.190 -17.884 1.00 80.62 94 GLU A C 1
ATOM 715 O O . GLU A 1 94 ? 0.933 -10.520 -18.295 1.00 80.62 94 GLU A O 1
ATOM 720 N N . ALA A 1 95 ? -1.291 -10.647 -18.451 1.00 80.38 95 ALA A N 1
ATOM 721 C CA . ALA A 1 95 ? -1.305 -11.590 -19.572 1.00 80.38 95 ALA A CA 1
ATOM 722 C C . ALA A 1 95 ? -0.598 -11.073 -20.844 1.00 80.38 95 ALA A C 1
ATOM 724 O O . ALA A 1 95 ? -0.305 -11.861 -21.744 1.00 80.38 95 ALA A O 1
ATOM 725 N N . VAL A 1 96 ? -0.343 -9.763 -20.934 1.00 80.19 96 VAL A N 1
ATOM 726 C CA . VAL A 1 96 ? 0.459 -9.148 -22.001 1.00 80.19 96 VAL A CA 1
ATOM 727 C C . VAL A 1 96 ? 1.939 -9.528 -21.877 1.00 80.19 96 VAL A C 1
ATOM 729 O O . VAL A 1 96 ? 2.632 -9.642 -22.885 1.00 80.19 96 VAL A O 1
ATOM 732 N N . PHE A 1 97 ? 2.409 -9.775 -20.655 1.00 73.94 97 PHE A N 1
ATOM 733 C CA . PHE A 1 97 ? 3.770 -10.196 -20.353 1.00 73.94 97 PHE A CA 1
ATOM 734 C C . PHE A 1 97 ? 3.936 -11.690 -20.684 1.00 73.94 97 PHE A C 1
ATOM 736 O O . PHE A 1 97 ? 3.822 -12.567 -19.828 1.00 73.94 97 PHE A O 1
ATOM 743 N N . LYS A 1 98 ? 4.124 -12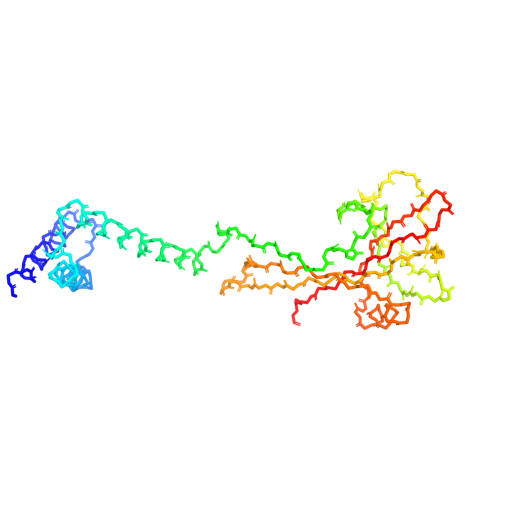.009 -21.968 1.00 63.94 98 LYS A N 1
ATOM 744 C CA . LYS A 1 98 ? 4.323 -13.384 -22.441 1.00 63.94 98 LYS A CA 1
ATOM 745 C C . LYS A 1 98 ? 5.800 -13.776 -22.328 1.00 63.94 98 LYS A C 1
ATOM 747 O O . LYS A 1 98 ? 6.585 -13.414 -23.188 1.00 63.94 98 LYS A O 1
ATOM 752 N N . GLY A 1 99 ? 6.160 -14.565 -21.314 1.00 56.06 99 GLY A N 1
ATOM 753 C CA . GLY A 1 99 ? 7.347 -15.437 -21.377 1.00 56.06 99 GLY A CA 1
ATOM 754 C C . GLY A 1 99 ? 8.589 -15.043 -20.569 1.00 56.06 99 GLY A C 1
ATOM 755 O O . GLY A 1 99 ? 9.482 -15.874 -20.459 1.00 56.06 99 GLY A O 1
ATOM 756 N N . GLY A 1 100 ? 8.641 -13.861 -19.949 1.00 60.59 100 GLY A N 1
ATOM 757 C CA . GLY A 1 100 ? 9.725 -13.482 -19.030 1.00 60.59 100 GLY A CA 1
ATOM 758 C C . GLY A 1 100 ? 9.332 -13.606 -17.551 1.00 60.59 100 GLY A C 1
ATOM 759 O O . GLY A 1 100 ? 8.154 -13.515 -17.200 1.00 60.59 100 GLY A O 1
ATOM 760 N N . GLU A 1 101 ? 10.308 -13.746 -16.653 1.00 66.06 101 GLU A N 1
ATOM 761 C CA . GLU A 1 101 ? 10.119 -13.352 -15.251 1.00 66.06 101 GLU A CA 1
ATOM 762 C C . GLU A 1 101 ? 10.128 -11.814 -15.171 1.00 66.06 101 GLU A C 1
ATOM 764 O O . GLU A 1 101 ? 11.045 -11.177 -15.683 1.00 66.06 101 GLU A O 1
ATOM 769 N N . LYS A 1 102 ? 9.115 -11.208 -14.531 1.00 68.06 102 LYS A N 1
ATOM 770 C CA . LYS A 1 102 ? 8.887 -9.742 -14.509 1.00 68.06 102 LYS A CA 1
ATOM 771 C C . LYS A 1 102 ? 10.066 -8.904 -14.000 1.00 68.06 102 LYS A C 1
ATOM 773 O O . LYS A 1 102 ? 10.168 -7.737 -14.362 1.00 68.06 102 LYS A O 1
ATOM 778 N N . ASP A 1 103 ? 10.915 -9.504 -13.171 1.00 67.19 103 ASP A N 1
ATOM 779 C CA . ASP A 1 103 ? 12.068 -8.859 -12.536 1.00 67.19 103 ASP A CA 1
ATOM 780 C C . ASP A 1 103 ? 13.403 -9.416 -13.059 1.00 67.19 103 ASP A C 1
ATOM 782 O O . ASP A 1 103 ? 14.454 -9.212 -12.457 1.00 67.19 103 ASP A O 1
ATOM 786 N N . SER A 1 104 ? 13.368 -10.159 -14.167 1.00 74.06 104 SER A N 1
ATOM 787 C CA . SER A 1 104 ? 14.540 -10.782 -14.769 1.00 74.06 104 SER A CA 1
ATOM 788 C C . SER A 1 104 ? 14.645 -10.303 -16.213 1.00 74.06 104 SER A C 1
ATOM 790 O O . SER A 1 104 ? 14.079 -10.918 -17.109 1.00 74.06 104 SER A O 1
ATOM 792 N N . TYR A 1 105 ? 15.350 -9.200 -16.416 1.00 80.19 105 TYR A N 1
ATOM 793 C CA . TYR A 1 105 ? 15.748 -8.676 -17.722 1.00 80.19 105 TYR A CA 1
ATOM 794 C C . TYR A 1 105 ? 17.240 -8.943 -17.948 1.00 80.19 105 TYR A C 1
ATOM 796 O O . TYR A 1 105 ? 17.972 -9.239 -16.996 1.00 80.19 105 TYR A O 1
ATOM 804 N N . ASP A 1 106 ? 17.686 -8.857 -19.198 1.00 82.31 106 ASP A N 1
ATOM 805 C CA . ASP A 1 106 ? 19.098 -9.039 -19.552 1.00 82.31 106 ASP A CA 1
ATOM 806 C C . ASP A 1 106 ? 19.855 -7.708 -19.496 1.00 82.31 106 ASP A C 1
ATOM 808 O O . ASP A 1 106 ? 21.021 -7.663 -19.092 1.00 82.31 106 ASP A O 1
ATOM 812 N N . LEU A 1 107 ? 19.163 -6.613 -19.838 1.00 84.25 107 LEU A N 1
ATOM 813 C CA . LEU A 1 107 ? 19.708 -5.261 -19.867 1.00 84.25 107 LEU A CA 1
ATOM 814 C C . LEU A 1 107 ? 18.670 -4.225 -19.414 1.00 84.25 107 LEU A C 1
ATOM 816 O O . LEU A 1 107 ? 17.522 -4.283 -19.844 1.00 84.25 107 LEU A O 1
ATOM 820 N N . SER A 1 108 ? 19.092 -3.246 -18.607 1.00 86.00 108 SER A N 1
ATOM 821 C CA . SER A 1 108 ? 18.311 -2.037 -18.310 1.00 86.00 108 SER A CA 1
ATOM 822 C C . SER A 1 108 ? 19.141 -0.788 -18.605 1.00 86.00 108 SER A C 1
ATOM 824 O O . SER A 1 108 ? 20.307 -0.701 -18.199 1.00 86.00 108 SER A O 1
ATOM 826 N N . ALA A 1 109 ? 18.572 0.144 -19.370 1.00 86.25 109 ALA A N 1
ATOM 827 C CA . ALA A 1 109 ? 19.282 1.306 -19.907 1.00 86.25 109 ALA A CA 1
ATOM 828 C C . ALA A 1 109 ? 18.332 2.469 -20.218 1.00 86.25 109 ALA A C 1
ATOM 830 O O . ALA A 1 109 ? 17.118 2.284 -20.306 1.00 86.25 109 ALA A O 1
ATOM 831 N N . LEU A 1 110 ? 18.880 3.665 -20.438 1.00 86.12 110 LEU A N 1
ATOM 832 C CA . LEU A 1 110 ? 18.102 4.802 -20.927 1.00 86.12 110 LEU A CA 1
ATOM 833 C C . LEU A 1 110 ? 17.901 4.683 -22.438 1.00 86.12 110 LEU A C 1
ATOM 835 O O . LEU A 1 110 ? 18.858 4.496 -23.191 1.00 86.12 110 LEU A O 1
ATOM 839 N N . CYS A 1 111 ? 16.650 4.788 -22.886 1.00 86.50 111 CYS A N 1
ATOM 840 C CA . CYS A 1 111 ? 16.306 4.717 -24.303 1.00 86.50 111 CYS A CA 1
ATOM 841 C C . CYS A 1 111 ? 16.228 6.115 -24.921 1.00 86.50 111 CYS A C 1
ATOM 843 O O . CYS A 1 111 ? 15.447 6.960 -24.486 1.00 86.50 111 CYS A O 1
ATOM 845 N N . VAL A 1 112 ? 17.004 6.329 -25.983 1.00 84.31 112 VAL A N 1
ATOM 846 C CA . VAL A 1 112 ? 17.037 7.570 -26.774 1.00 84.31 112 VAL A CA 1
ATOM 847 C C . VAL A 1 112 ? 15.988 7.536 -27.893 1.00 84.31 112 VAL A C 1
ATOM 849 O O . VAL A 1 112 ? 15.535 8.575 -28.382 1.00 84.31 112 VAL A O 1
ATOM 852 N N . GLY A 1 113 ? 15.573 6.342 -28.320 1.00 83.38 113 GLY A N 1
ATOM 853 C CA . GLY A 1 113 ? 14.487 6.177 -29.278 1.00 83.38 113 GLY A CA 1
ATOM 854 C C . GLY A 1 113 ? 14.464 4.815 -29.957 1.00 83.38 113 GLY A C 1
ATOM 855 O O . GLY A 1 113 ? 15.380 4.013 -29.820 1.00 83.38 113 GLY A O 1
ATOM 856 N N . ILE A 1 114 ? 13.412 4.594 -30.743 1.00 85.12 114 ILE A N 1
ATOM 857 C CA . ILE A 1 114 ? 13.245 3.412 -31.594 1.00 85.12 114 ILE A CA 1
ATOM 858 C C . ILE A 1 114 ? 13.025 3.900 -33.028 1.00 85.12 114 ILE A C 1
ATOM 860 O O . ILE A 1 114 ? 12.218 4.813 -33.239 1.00 85.12 114 ILE A O 1
ATOM 864 N N . ARG A 1 115 ? 13.792 3.380 -33.993 1.00 85.44 115 ARG A N 1
ATOM 865 C CA . ARG A 1 115 ? 13.662 3.720 -35.421 1.00 85.44 115 ARG A CA 1
ATOM 866 C C . ARG A 1 115 ? 13.973 2.512 -36.283 1.00 85.44 115 ARG A C 1
ATOM 868 O O . ARG A 1 115 ? 15.028 1.911 -36.111 1.00 85.44 115 ARG A O 1
ATOM 875 N N . ASP A 1 116 ? 13.101 2.238 -37.246 1.00 85.88 116 ASP A N 1
ATOM 876 C CA . ASP A 1 116 ? 13.302 1.210 -38.269 1.00 85.88 116 ASP A CA 1
ATOM 877 C C . ASP A 1 116 ? 13.637 -0.165 -37.659 1.00 85.88 116 ASP A C 1
ATOM 879 O O . ASP A 1 116 ? 14.517 -0.875 -38.143 1.00 85.88 116 ASP A O 1
ATOM 883 N N . GLY A 1 117 ? 12.966 -0.522 -36.558 1.00 84.19 117 GLY A N 1
ATOM 884 C CA . GLY A 1 117 ? 13.212 -1.776 -35.844 1.00 84.19 117 GLY A CA 1
ATOM 885 C C . GLY A 1 117 ? 14.476 -1.790 -34.976 1.00 84.19 117 GLY A C 1
ATOM 886 O O . GLY A 1 117 ? 14.838 -2.840 -34.457 1.00 84.19 117 GLY A O 1
ATOM 887 N N . VAL A 1 118 ? 15.156 -0.655 -34.793 1.00 87.19 118 VAL A N 1
ATOM 888 C CA . VAL A 1 118 ? 16.369 -0.539 -33.970 1.00 87.19 118 VAL A CA 1
ATOM 889 C C . VAL A 1 118 ? 16.099 0.325 -32.742 1.00 87.19 118 VAL A C 1
ATOM 891 O O . VAL A 1 118 ? 15.615 1.454 -32.846 1.00 87.19 118 VAL A O 1
ATOM 894 N N . ILE A 1 119 ? 16.434 -0.203 -31.568 1.00 87.69 119 ILE A N 1
ATOM 895 C CA . ILE A 1 119 ? 16.424 0.497 -30.283 1.00 87.69 119 ILE A CA 1
ATOM 896 C C . ILE A 1 119 ? 17.776 1.187 -30.103 1.00 87.69 119 ILE A C 1
ATOM 898 O O . ILE A 1 119 ? 18.814 0.541 -30.225 1.00 87.69 119 ILE A O 1
ATOM 902 N N . TYR A 1 120 ? 17.760 2.477 -29.774 1.00 87.25 120 TYR A N 1
ATOM 903 C CA . TYR A 1 120 ? 18.943 3.288 -29.493 1.00 87.25 120 TYR A CA 1
ATOM 904 C C . TYR A 1 120 ? 19.009 3.603 -28.001 1.00 87.25 120 TYR A C 1
ATOM 906 O O . TYR A 1 120 ? 18.072 4.182 -27.447 1.00 87.25 120 TYR A O 1
ATOM 914 N N . LEU A 1 121 ? 20.119 3.243 -27.366 1.00 87.38 121 LEU A N 1
ATOM 915 C CA . LEU A 1 121 ? 20.371 3.443 -25.942 1.00 87.38 121 LEU A CA 1
ATOM 916 C C . LEU A 1 121 ? 21.365 4.586 -25.719 1.00 87.38 121 LEU A C 1
ATOM 918 O O . LEU A 1 121 ? 22.195 4.879 -26.579 1.00 87.38 121 LEU A O 1
ATOM 922 N N . GLU A 1 122 ? 21.277 5.243 -24.565 1.00 84.75 122 GLU A N 1
ATOM 923 C CA . GLU A 1 122 ? 22.208 6.308 -24.192 1.00 84.75 122 GLU A CA 1
ATOM 924 C C . GLU A 1 122 ? 23.559 5.722 -23.762 1.00 84.75 122 GLU A C 1
ATOM 926 O O . GLU A 1 122 ? 23.624 4.776 -22.966 1.00 84.75 122 GLU A O 1
ATOM 931 N N . GLU A 1 123 ? 24.644 6.308 -24.269 1.00 78.94 123 GLU A N 1
ATOM 932 C CA . GLU A 1 123 ? 26.015 5.895 -23.973 1.00 78.94 123 GLU A CA 1
ATOM 933 C C . GLU A 1 123 ? 26.294 5.966 -22.460 1.00 78.94 123 GLU A C 1
ATOM 935 O O . GLU A 1 123 ? 26.073 6.985 -21.807 1.00 78.94 123 GLU A O 1
ATOM 940 N N . GLY A 1 124 ? 26.768 4.861 -21.876 1.00 72.50 124 GLY A N 1
ATOM 941 C CA . GLY A 1 124 ? 27.103 4.792 -20.449 1.00 72.50 124 GLY A CA 1
ATOM 942 C C . GLY A 1 124 ? 25.909 4.733 -19.484 1.00 72.50 124 GLY A C 1
ATOM 943 O O . GLY A 1 124 ? 26.127 4.729 -18.274 1.00 72.50 124 GLY A O 1
ATOM 944 N N . SER A 1 125 ? 24.668 4.643 -19.979 1.00 75.69 125 SER A N 1
ATOM 945 C CA . SER A 1 125 ? 23.455 4.527 -19.143 1.00 75.69 125 SER A CA 1
ATOM 946 C C . SER A 1 125 ? 23.174 3.112 -18.618 1.00 75.69 125 SER A C 1
ATOM 948 O O . SER A 1 125 ? 22.249 2.901 -17.834 1.00 75.69 125 SER A O 1
ATOM 950 N N . ILE A 1 126 ? 23.965 2.135 -19.058 1.00 72.75 126 ILE A N 1
ATOM 951 C CA . ILE A 1 126 ? 23.761 0.718 -18.767 1.00 72.75 126 ILE A CA 1
ATOM 952 C C . ILE A 1 126 ? 24.238 0.402 -17.354 1.00 72.75 126 ILE A C 1
ATOM 954 O O . ILE A 1 126 ? 25.408 0.591 -17.012 1.00 72.75 126 ILE A O 1
ATOM 958 N N . ASN A 1 127 ? 23.329 -0.111 -16.527 1.00 64.88 127 ASN A N 1
ATOM 959 C CA . ASN A 1 127 ? 23.652 -0.454 -15.152 1.00 64.88 127 ASN A CA 1
ATOM 960 C C . ASN A 1 127 ? 24.418 -1.786 -15.079 1.00 64.88 127 ASN A C 1
ATOM 962 O O . ASN A 1 127 ? 23.837 -2.864 -15.203 1.00 64.88 127 ASN A O 1
ATOM 966 N N . ALA A 1 128 ? 25.729 -1.708 -14.838 1.00 57.59 128 ALA A N 1
ATOM 967 C CA . ALA A 1 128 ? 26.633 -2.858 -14.803 1.00 57.59 128 ALA A CA 1
ATOM 968 C C . ALA A 1 128 ? 26.295 -3.908 -13.721 1.00 57.59 128 ALA A C 1
ATOM 970 O O . ALA A 1 128 ? 26.664 -5.070 -13.873 1.00 57.59 128 ALA A O 1
ATOM 971 N N . GLU A 1 129 ? 25.593 -3.534 -12.641 1.00 57.84 129 GLU A N 1
ATOM 972 C CA . GLU A 1 129 ? 25.168 -4.477 -11.589 1.00 57.84 129 GLU A CA 1
ATOM 973 C C . GLU A 1 129 ? 23.930 -5.300 -11.976 1.00 57.84 129 GLU A C 1
ATOM 975 O O . GLU A 1 129 ? 23.677 -6.347 -11.382 1.00 57.84 129 GLU A O 1
ATOM 980 N N . GLN A 1 130 ? 23.161 -4.841 -12.965 1.00 57.91 130 GLN A N 1
ATOM 981 C CA . GLN A 1 130 ? 21.897 -5.454 -13.384 1.00 57.91 130 GLN A CA 1
ATOM 982 C C . GLN A 1 130 ? 22.022 -6.241 -14.696 1.00 57.91 130 GLN A C 1
ATOM 984 O O . GLN A 1 130 ? 21.026 -6.723 -15.226 1.00 57.91 130 GLN A O 1
ATOM 989 N N . MET A 1 131 ? 23.244 -6.401 -15.209 1.00 61.41 131 MET A N 1
ATOM 990 C CA . MET A 1 131 ? 23.520 -7.242 -16.368 1.00 61.41 131 MET A CA 1
ATOM 991 C C . MET A 1 131 ? 23.570 -8.712 -15.945 1.00 61.41 131 MET A C 1
ATOM 993 O O . MET A 1 131 ? 24.419 -9.108 -15.138 1.00 61.41 131 MET A O 1
ATOM 997 N N . LYS A 1 132 ? 22.719 -9.560 -16.532 1.00 57.75 132 LYS A N 1
ATOM 998 C CA . LYS A 1 132 ? 22.992 -11.002 -16.517 1.00 57.75 132 LYS A CA 1
ATOM 999 C C . LYS A 1 132 ? 24.255 -11.229 -17.351 1.00 57.75 132 LYS A C 1
ATOM 1001 O O . LYS A 1 132 ? 24.384 -10.730 -18.461 1.00 57.75 132 LYS A O 1
ATOM 1006 N N . SER A 1 133 ? 25.243 -11.887 -16.751 1.00 52.62 133 SER A N 1
ATOM 1007 C CA . SER A 1 133 ? 26.610 -12.003 -17.265 1.00 52.62 133 SER A CA 1
ATOM 1008 C C . SER A 1 133 ? 26.698 -12.323 -18.766 1.00 52.62 133 SER A C 1
ATOM 1010 O O . SER A 1 133 ? 26.049 -13.264 -19.209 1.00 52.62 133 SER A O 1
ATOM 1012 N N . GLN A 1 134 ? 27.649 -11.671 -19.448 1.00 52.78 134 GLN A N 1
ATOM 1013 C CA . GLN A 1 134 ? 28.169 -11.978 -20.795 1.00 52.78 134 GLN A CA 1
ATOM 1014 C C . GLN A 1 134 ? 27.416 -11.409 -22.010 1.00 52.78 134 GLN A C 1
ATOM 1016 O O . GLN A 1 134 ? 26.984 -12.158 -22.875 1.00 52.78 134 GLN A O 1
ATOM 1021 N N . GLN A 1 135 ? 27.436 -10.089 -22.190 1.00 54.72 135 GLN A N 1
ATOM 1022 C CA . GLN A 1 135 ? 27.568 -9.493 -23.528 1.00 54.72 135 GLN A CA 1
ATOM 1023 C C . GLN A 1 135 ? 28.115 -8.070 -23.395 1.00 54.72 135 GLN A C 1
ATOM 1025 O O . GLN A 1 135 ? 27.837 -7.385 -22.413 1.00 54.72 135 GLN A O 1
ATOM 1030 N N . ASP A 1 136 ? 28.961 -7.663 -24.342 1.00 60.03 136 ASP A N 1
ATOM 1031 C CA . ASP A 1 136 ? 29.478 -6.295 -24.412 1.00 60.03 136 ASP A CA 1
ATOM 1032 C C . ASP A 1 136 ? 28.292 -5.366 -24.725 1.00 60.03 136 ASP A C 1
ATOM 1034 O O . ASP A 1 136 ? 27.641 -5.567 -25.758 1.00 60.03 136 ASP A O 1
ATOM 1038 N N . PRO A 1 137 ? 27.928 -4.433 -23.829 1.00 63.28 137 PRO A N 1
ATOM 1039 C CA . PRO A 1 137 ? 26.728 -3.635 -23.995 1.00 63.28 137 PRO A CA 1
ATOM 1040 C C . PRO A 1 137 ? 26.813 -2.790 -25.268 1.00 63.28 137 PRO A C 1
ATOM 1042 O O . PRO A 1 137 ? 27.670 -1.917 -25.394 1.00 63.28 137 PRO A O 1
ATOM 1045 N N . LYS A 1 138 ? 25.905 -3.035 -26.215 1.00 71.06 138 LYS A N 1
ATOM 1046 C CA . LYS A 1 138 ? 25.789 -2.214 -27.422 1.00 71.06 138 LYS A CA 1
ATOM 1047 C C . LYS A 1 138 ? 24.928 -0.988 -27.152 1.00 71.06 138 LYS A C 1
ATOM 1049 O O . LYS A 1 138 ? 23.944 -1.045 -26.423 1.00 71.06 138 LYS A O 1
ATOM 1054 N N . GLU A 1 139 ? 25.248 0.099 -27.840 1.00 79.88 139 GLU A N 1
ATOM 1055 C CA . GLU A 1 139 ? 24.402 1.297 -27.893 1.00 79.88 139 GLU A CA 1
ATOM 1056 C C . GLU A 1 139 ? 23.116 1.064 -28.708 1.00 79.88 139 GLU A C 1
ATOM 1058 O O . GLU A 1 139 ? 22.228 1.915 -28.724 1.00 79.88 139 GLU A O 1
ATOM 1063 N N . GLN A 1 140 ? 23.020 -0.061 -29.432 1.00 85.88 140 GLN A N 1
ATOM 1064 C CA . GLN A 1 140 ? 21.923 -0.358 -30.353 1.00 85.88 140 GLN A CA 1
ATOM 1065 C C . GLN A 1 140 ? 21.564 -1.848 -30.362 1.00 85.88 140 GLN A C 1
ATOM 1067 O O . GLN A 1 140 ? 22.456 -2.700 -30.410 1.00 85.88 140 GLN A O 1
ATOM 1072 N N . TYR A 1 141 ? 20.262 -2.147 -30.388 1.00 87.06 141 TYR A N 1
ATOM 1073 C CA . TYR A 1 141 ? 19.717 -3.506 -30.509 1.00 87.06 141 TYR A CA 1
ATOM 1074 C C . TYR A 1 141 ? 18.607 -3.553 -31.559 1.00 87.06 141 TYR A C 1
ATOM 1076 O O . TYR A 1 141 ? 17.757 -2.666 -31.601 1.00 87.06 141 TYR A O 1
ATOM 1084 N N . THR A 1 142 ? 18.599 -4.595 -32.388 1.00 89.31 142 THR A N 1
ATOM 1085 C CA . THR A 1 142 ? 17.539 -4.834 -33.378 1.00 89.31 142 THR A CA 1
ATOM 1086 C C . THR A 1 142 ? 16.383 -5.582 -32.721 1.00 89.31 142 THR A C 1
ATOM 1088 O O . THR A 1 142 ? 16.616 -6.496 -31.933 1.00 89.31 142 THR A O 1
ATOM 1091 N N . LEU A 1 143 ? 15.144 -5.200 -33.021 1.00 88.75 143 LEU A N 1
ATOM 1092 C CA . LEU A 1 143 ? 13.943 -5.942 -32.649 1.00 88.75 143 LEU A CA 1
ATOM 1093 C C . LEU A 1 143 ? 13.851 -7.218 -33.491 1.00 88.75 143 LEU A C 1
ATOM 1095 O O . LEU A 1 143 ? 13.973 -7.157 -34.713 1.00 88.75 143 LEU A O 1
ATOM 1099 N N . SER A 1 144 ? 13.605 -8.349 -32.836 1.00 88.25 144 SER A N 1
ATOM 1100 C CA . SER A 1 144 ? 13.253 -9.596 -33.524 1.00 88.25 144 SER A CA 1
ATOM 1101 C C . SER A 1 144 ? 11.896 -9.472 -34.238 1.00 88.25 144 SER A C 1
ATOM 1103 O O . SER A 1 144 ? 11.062 -8.639 -33.874 1.00 88.25 144 SER A O 1
ATOM 1105 N N . ASP A 1 145 ? 11.643 -10.321 -35.237 1.00 83.81 145 ASP A N 1
ATOM 1106 C CA . ASP A 1 145 ? 10.395 -10.295 -36.023 1.00 83.81 145 ASP A CA 1
ATOM 1107 C C . ASP A 1 145 ? 9.126 -10.484 -35.161 1.00 83.81 145 ASP A C 1
ATOM 1109 O O . ASP A 1 145 ? 8.064 -9.948 -35.487 1.00 83.81 145 ASP A O 1
ATOM 1113 N N . ASP A 1 146 ? 9.243 -11.205 -34.041 1.00 84.94 146 ASP A N 1
ATOM 1114 C CA . ASP A 1 146 ? 8.161 -11.480 -33.085 1.00 84.94 146 ASP A CA 1
ATOM 1115 C C . ASP A 1 146 ? 8.258 -10.624 -31.803 1.00 84.94 146 ASP A C 1
ATOM 1117 O O . ASP A 1 146 ? 7.613 -10.930 -30.792 1.00 84.94 146 ASP A O 1
ATOM 1121 N N . ALA A 1 147 ? 9.053 -9.546 -31.823 1.00 85.69 147 ALA A N 1
ATOM 1122 C CA . ALA A 1 147 ? 9.315 -8.736 -30.641 1.00 85.69 147 ALA A CA 1
ATOM 1123 C C . ALA A 1 147 ? 8.038 -8.125 -30.043 1.00 85.69 147 ALA A C 1
ATOM 1125 O O . ALA A 1 147 ? 7.199 -7.539 -30.736 1.00 85.69 147 ALA A O 1
ATOM 1126 N N . VAL A 1 148 ? 7.919 -8.193 -28.716 1.00 88.12 148 VAL A N 1
ATOM 1127 C CA . VAL A 1 148 ? 6.793 -7.610 -27.981 1.00 88.12 148 VAL A CA 1
ATOM 1128 C C . VAL A 1 148 ? 7.224 -6.312 -27.307 1.00 88.12 148 VAL A C 1
ATOM 1130 O O . VAL A 1 148 ? 8.053 -6.309 -26.397 1.00 88.12 148 VAL A O 1
ATOM 1133 N N . LEU A 1 149 ? 6.611 -5.199 -27.715 1.00 90.19 149 LEU A N 1
ATOM 1134 C CA . LEU A 1 149 ? 6.794 -3.897 -27.074 1.00 90.19 149 LEU A CA 1
ATOM 1135 C C . LEU A 1 149 ? 5.706 -3.679 -26.016 1.00 90.19 149 LEU A C 1
ATOM 1137 O O . LEU A 1 149 ? 4.508 -3.761 -26.309 1.00 90.19 149 LEU A O 1
ATOM 1141 N N . ILE A 1 150 ? 6.121 -3.389 -24.786 1.00 90.44 150 ILE A N 1
ATOM 1142 C CA . ILE A 1 150 ? 5.250 -3.224 -23.623 1.00 90.44 150 ILE A CA 1
ATOM 1143 C C . ILE A 1 150 ? 5.536 -1.880 -22.952 1.00 90.44 150 ILE A C 1
ATOM 1145 O O . ILE A 1 150 ? 6.678 -1.518 -22.684 1.00 90.44 150 ILE A O 1
ATOM 1149 N N . ILE A 1 151 ? 4.475 -1.157 -22.611 1.00 90.00 151 ILE A N 1
ATOM 1150 C CA . ILE A 1 151 ? 4.533 -0.007 -21.712 1.00 90.00 151 ILE A CA 1
ATOM 1151 C C . ILE A 1 151 ? 4.078 -0.460 -20.329 1.00 90.00 151 ILE A C 1
ATOM 1153 O O . ILE A 1 151 ? 2.946 -0.924 -20.166 1.00 90.00 151 ILE A O 1
ATOM 1157 N N . LYS A 1 152 ? 4.960 -0.313 -19.341 1.00 90.00 152 LYS A N 1
ATOM 1158 C CA . LYS A 1 152 ? 4.699 -0.553 -17.922 1.00 90.00 152 LYS A CA 1
ATOM 1159 C C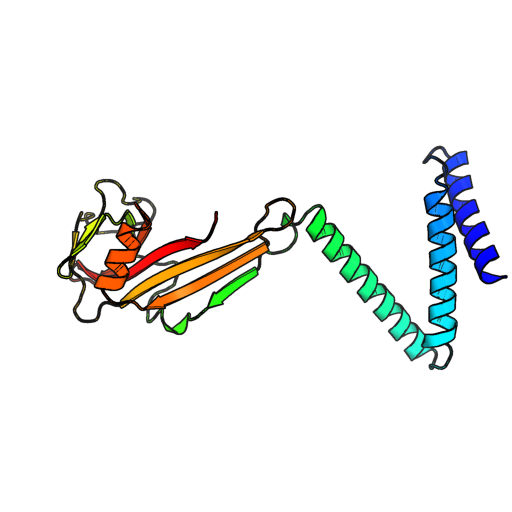 . LYS A 1 152 ? 4.414 0.788 -17.253 1.00 90.00 152 LYS A C 1
ATOM 1161 O O . LYS A 1 152 ? 5.326 1.587 -17.075 1.00 90.00 152 LYS A O 1
ATOM 1166 N N . ARG A 1 153 ? 3.164 1.049 -16.868 1.00 90.19 153 ARG A N 1
ATOM 1167 C CA . ARG A 1 153 ? 2.796 2.269 -16.127 1.00 90.19 153 ARG A CA 1
ATOM 1168 C C . ARG A 1 153 ? 2.720 1.970 -14.641 1.00 90.19 153 ARG A C 1
ATOM 1170 O O . ARG A 1 153 ? 2.021 1.041 -14.238 1.00 90.19 153 ARG A O 1
ATOM 1177 N N . MET A 1 154 ? 3.425 2.761 -13.843 1.00 89.62 154 MET A N 1
ATOM 1178 C CA . MET A 1 154 ? 3.420 2.687 -12.387 1.00 89.62 154 MET A CA 1
ATOM 1179 C C . MET A 1 154 ? 2.692 3.902 -11.824 1.00 89.62 154 MET A C 1
ATOM 1181 O O . MET A 1 154 ? 3.224 5.006 -11.864 1.00 89.62 154 MET A O 1
ATOM 1185 N N . ALA A 1 155 ? 1.493 3.693 -11.288 1.00 90.69 155 ALA A N 1
ATOM 1186 C CA . ALA A 1 155 ? 0.712 4.729 -10.623 1.00 90.69 155 ALA A CA 1
ATOM 1187 C C . ALA A 1 155 ? 0.744 4.530 -9.104 1.00 90.69 155 ALA A C 1
ATOM 1189 O O . ALA A 1 155 ? 0.549 3.415 -8.607 1.00 90.69 155 ALA A O 1
ATOM 1190 N N . TYR A 1 156 ? 0.955 5.617 -8.362 1.00 90.06 156 TYR A N 1
ATOM 1191 C CA . TYR A 1 156 ? 1.089 5.581 -6.906 1.00 90.06 156 TYR A CA 1
ATOM 1192 C C . TYR A 1 156 ? -0.074 6.280 -6.206 1.00 90.06 156 TYR A C 1
ATOM 1194 O O . TYR A 1 156 ? -0.401 7.432 -6.483 1.00 90.06 156 TYR A O 1
ATOM 1202 N N . GLN A 1 157 ? -0.658 5.603 -5.222 1.00 88.12 157 GLN A N 1
ATOM 1203 C CA . GLN A 1 157 ? -1.580 6.205 -4.270 1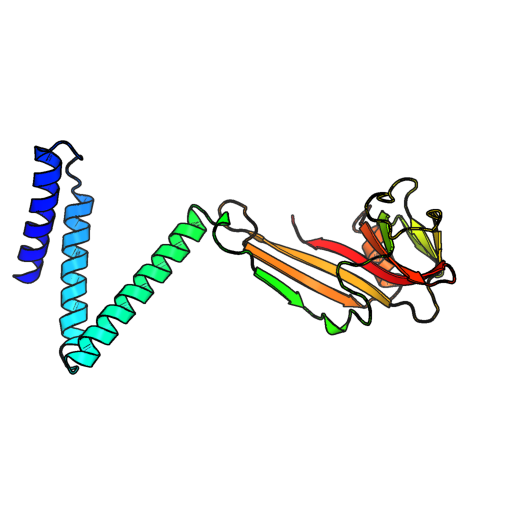.00 88.12 157 GLN A CA 1
ATOM 1204 C C . GLN A 1 157 ? -0.849 6.464 -2.957 1.00 88.12 157 GLN A C 1
ATOM 1206 O O . GLN A 1 157 ? -0.301 5.541 -2.350 1.00 88.12 157 GLN A O 1
ATOM 1211 N N . TYR A 1 158 ? -0.885 7.710 -2.492 1.00 85.94 158 TYR A N 1
ATOM 1212 C CA . TYR A 1 158 ? -0.208 8.132 -1.270 1.00 85.94 158 TYR A CA 1
ATOM 1213 C C . TYR A 1 158 ? -1.181 8.268 -0.094 1.00 85.94 158 TYR A C 1
ATOM 1215 O O . TYR A 1 158 ? -2.330 8.684 -0.242 1.00 85.94 158 TYR A O 1
ATOM 1223 N N . SER A 1 159 ? -0.693 7.935 1.097 1.00 83.38 159 SER A N 1
ATOM 1224 C CA . SER A 1 159 ? -1.301 8.318 2.377 1.00 83.38 159 SER A CA 1
ATOM 1225 C C . SER A 1 159 ? -1.177 9.834 2.617 1.00 83.38 159 SER A C 1
ATOM 1227 O O . SER A 1 159 ? -0.347 10.483 1.974 1.00 83.38 159 SER A O 1
ATOM 1229 N N . PRO A 1 160 ? -1.920 10.415 3.583 1.00 82.31 160 PRO A N 1
ATOM 1230 C CA . PRO A 1 160 ? -1.858 11.847 3.895 1.00 82.31 160 PRO A CA 1
ATOM 1231 C C . PRO A 1 160 ? -0.452 12.350 4.248 1.00 82.31 160 PRO A C 1
ATOM 1233 O O . PRO A 1 160 ? -0.136 13.508 4.000 1.00 82.31 160 PRO A O 1
ATOM 1236 N N . ASN A 1 161 ? 0.405 11.468 4.772 1.00 80.19 161 ASN A N 1
ATOM 1237 C CA . ASN A 1 161 ? 1.787 11.788 5.140 1.00 80.19 161 ASN A CA 1
ATOM 1238 C C . ASN A 1 161 ? 2.795 11.523 4.005 1.00 80.19 161 ASN A C 1
ATOM 1240 O O . ASN A 1 161 ? 3.997 11.546 4.245 1.00 80.19 161 ASN A O 1
ATOM 1244 N N . GLY A 1 162 ? 2.331 11.218 2.787 1.00 81.31 162 GLY A N 1
ATOM 1245 C CA . GLY A 1 162 ? 3.184 11.037 1.608 1.00 81.31 162 GLY A CA 1
ATOM 1246 C C . GLY A 1 162 ? 3.810 9.648 1.443 1.00 81.31 162 GLY A C 1
ATOM 1247 O O . GLY A 1 162 ? 4.622 9.463 0.543 1.00 81.31 162 GLY A O 1
ATOM 1248 N N . ASN A 1 163 ? 3.438 8.653 2.257 1.00 83.69 163 ASN A N 1
ATOM 1249 C CA . ASN A 1 163 ? 3.895 7.269 2.057 1.00 83.69 163 ASN A CA 1
ATOM 1250 C C . ASN A 1 163 ? 3.033 6.553 1.014 1.00 83.69 163 ASN A C 1
ATOM 1252 O O . ASN A 1 163 ? 1.808 6.688 1.059 1.00 83.69 163 ASN A O 1
ATOM 1256 N N . ILE A 1 164 ? 3.652 5.755 0.141 1.00 85.56 164 ILE A N 1
ATOM 1257 C CA . ILE A 1 164 ? 2.955 4.924 -0.851 1.00 85.56 164 ILE A CA 1
ATOM 1258 C C . ILE A 1 164 ? 2.100 3.875 -0.125 1.00 85.56 164 ILE A C 1
ATOM 1260 O O . ILE A 1 164 ? 2.592 3.140 0.725 1.00 85.56 164 ILE A O 1
ATOM 1264 N N . GLN A 1 165 ? 0.811 3.833 -0.451 1.00 85.88 165 GLN A N 1
ATOM 1265 C CA . GLN A 1 165 ? -0.171 2.879 0.077 1.00 85.88 165 GLN A CA 1
ATOM 1266 C C . GLN A 1 165 ? -0.602 1.858 -0.966 1.00 85.88 165 GLN A C 1
ATOM 1268 O O . GLN A 1 165 ? -0.939 0.727 -0.623 1.00 85.88 165 GLN A O 1
ATOM 1273 N N . LYS A 1 166 ? -0.588 2.255 -2.236 1.00 89.38 166 LYS A N 1
ATOM 1274 C CA . LYS A 1 166 ? -0.901 1.370 -3.345 1.00 89.38 166 LYS A CA 1
ATOM 1275 C C . LYS A 1 166 ? -0.043 1.722 -4.546 1.00 89.38 166 LYS A C 1
ATOM 1277 O O . LYS A 1 166 ? 0.081 2.898 -4.881 1.00 89.38 166 LYS A O 1
ATOM 1282 N N . THR A 1 167 ? 0.502 0.699 -5.185 1.00 90.69 167 THR A N 1
ATOM 1283 C CA . THR A 1 167 ? 1.166 0.796 -6.482 1.00 90.69 167 THR A CA 1
ATOM 1284 C C . THR A 1 167 ? 0.347 -0.010 -7.476 1.00 90.69 167 THR A C 1
ATOM 1286 O O . THR A 1 167 ? 0.211 -1.225 -7.331 1.00 90.69 167 THR A O 1
ATOM 1289 N N . THR A 1 168 ? -0.206 0.655 -8.482 1.00 91.12 168 THR A N 1
ATOM 1290 C CA . THR A 1 168 ? -0.845 -0.017 -9.614 1.00 91.12 168 THR A CA 1
ATOM 1291 C C . THR A 1 168 ? 0.169 -0.103 -10.743 1.00 91.12 168 THR A C 1
ATOM 1293 O O . THR A 1 168 ? 0.675 0.920 -11.199 1.00 91.12 168 THR A O 1
ATOM 1296 N N . VAL A 1 169 ? 0.474 -1.322 -11.179 1.00 90.44 169 VAL A N 1
ATOM 1297 C CA . VAL A 1 169 ? 1.364 -1.603 -12.305 1.00 90.44 169 VAL A CA 1
ATOM 1298 C C . VAL A 1 169 ? 0.512 -2.132 -13.449 1.00 90.44 169 VAL A C 1
ATOM 1300 O O . VAL A 1 169 ? -0.040 -3.226 -13.348 1.00 90.44 169 VAL A O 1
ATOM 1303 N N . SER A 1 170 ? 0.392 -1.368 -14.531 1.00 90.50 170 SER A N 1
ATOM 1304 C CA . SER A 1 170 ? -0.368 -1.783 -15.713 1.00 90.50 170 SER A CA 1
ATOM 1305 C C . SER A 1 170 ? 0.550 -2.018 -16.905 1.00 90.50 170 SER A C 1
ATOM 1307 O O . SER A 1 170 ? 1.491 -1.258 -17.139 1.00 90.50 170 SER A O 1
ATOM 1309 N N . TYR A 1 171 ? 0.271 -3.083 -17.655 1.00 89.88 171 TYR A N 1
ATOM 1310 C CA . TYR A 1 171 ? 1.016 -3.447 -18.857 1.00 89.88 171 TYR A CA 1
ATOM 1311 C C . TYR A 1 171 ? 0.151 -3.244 -20.097 1.00 89.88 171 TYR A C 1
ATOM 1313 O O . TYR A 1 171 ? -0.986 -3.713 -20.161 1.00 89.88 171 TYR A O 1
ATOM 1321 N N . THR A 1 172 ? 0.688 -2.555 -21.098 1.00 90.12 172 THR A N 1
ATOM 1322 C CA . THR A 1 172 ? 0.005 -2.331 -22.379 1.00 90.12 172 THR A CA 1
ATOM 1323 C C . THR A 1 172 ? 0.936 -2.696 -23.520 1.00 90.12 172 THR A C 1
ATOM 1325 O O . THR A 1 172 ? 2.030 -2.148 -23.603 1.00 90.12 172 THR A O 1
ATOM 1328 N N . SER A 1 173 ? 0.510 -3.603 -24.402 1.00 89.69 173 SER A N 1
ATOM 1329 C CA . SER A 1 173 ? 1.248 -3.877 -25.638 1.00 89.69 173 SER A CA 1
ATOM 1330 C C . SER A 1 173 ? 0.994 -2.758 -26.638 1.00 89.69 173 SER A C 1
ATOM 1332 O O . SER A 1 173 ? -0.147 -2.318 -26.797 1.00 89.69 173 SER A O 1
ATOM 1334 N N . VAL A 1 174 ? 2.058 -2.291 -27.279 1.00 90.25 174 VAL A N 1
ATOM 1335 C CA . VAL A 1 174 ? 2.027 -1.165 -28.215 1.00 90.25 174 VAL A CA 1
ATOM 1336 C C . VAL A 1 174 ? 2.771 -1.506 -29.502 1.00 90.25 174 VAL A C 1
ATOM 1338 O O . VAL A 1 174 ? 3.593 -2.416 -29.533 1.00 90.25 174 VAL A O 1
ATOM 1341 N N . ASP A 1 175 ? 2.482 -0.769 -30.570 1.00 88.75 175 ASP A N 1
ATOM 1342 C CA . ASP A 1 175 ? 3.283 -0.796 -31.794 1.00 88.75 175 ASP A CA 1
ATOM 1343 C C . ASP A 1 175 ? 4.518 0.121 -31.683 1.00 88.75 175 ASP A C 1
ATOM 1345 O O . ASP A 1 175 ? 4.611 0.963 -30.786 1.00 88.75 175 ASP A O 1
ATOM 1349 N N . GLU A 1 176 ? 5.455 -0.013 -32.624 1.00 85.06 176 GLU A N 1
ATOM 1350 C CA . GLU A 1 176 ? 6.704 0.763 -32.655 1.00 85.06 176 GLU A CA 1
ATOM 1351 C C . GLU A 1 176 ? 6.473 2.281 -32.678 1.00 85.06 176 GLU A C 1
ATOM 1353 O O . GLU A 1 176 ? 7.186 3.022 -32.001 1.00 85.06 176 GLU A O 1
ATOM 1358 N N . LYS A 1 177 ? 5.463 2.773 -33.411 1.00 86.06 177 LYS A N 1
ATOM 1359 C CA . LYS A 1 177 ? 5.193 4.218 -33.501 1.00 86.06 177 LYS A CA 1
ATOM 1360 C C . LYS A 1 177 ? 4.682 4.749 -32.170 1.00 86.06 177 LYS A C 1
ATOM 1362 O O . LYS A 1 177 ? 5.146 5.793 -31.718 1.00 86.06 177 LYS A O 1
ATOM 1367 N N . SER A 1 178 ? 3.769 4.009 -31.547 1.00 85.88 178 SER A N 1
ATOM 1368 C CA . SER A 1 178 ? 3.233 4.318 -30.221 1.00 85.88 178 SER A CA 1
ATOM 1369 C C . SER A 1 178 ? 4.333 4.295 -29.151 1.00 85.88 178 SER A C 1
ATOM 1371 O O . SER A 1 178 ? 4.416 5.207 -28.331 1.00 85.88 178 SER A O 1
ATOM 1373 N N . ALA A 1 179 ? 5.228 3.303 -29.188 1.00 84.75 179 ALA A N 1
ATOM 1374 C CA . ALA A 1 179 ? 6.387 3.241 -28.298 1.00 84.75 179 ALA A CA 1
ATOM 1375 C C . ALA A 1 179 ? 7.337 4.433 -28.514 1.00 84.75 179 ALA A C 1
ATOM 1377 O O . ALA A 1 179 ? 7.751 5.077 -27.553 1.00 84.75 179 ALA A O 1
ATOM 1378 N N . MET A 1 180 ? 7.630 4.779 -29.772 1.00 83.88 180 MET A N 1
ATOM 1379 C CA . MET A 1 180 ? 8.486 5.915 -30.124 1.00 83.88 180 MET A CA 1
ATOM 1380 C C . MET A 1 180 ? 7.912 7.252 -29.639 1.00 83.88 180 MET A C 1
ATOM 1382 O O . MET A 1 180 ? 8.664 8.116 -29.188 1.00 83.88 180 MET A O 1
ATOM 1386 N N . GLU A 1 181 ? 6.599 7.450 -29.758 1.00 85.62 181 GLU A N 1
ATOM 1387 C CA . GLU A 1 181 ? 5.931 8.659 -29.275 1.00 85.62 181 GLU A CA 1
ATOM 1388 C C . GLU A 1 181 ? 6.071 8.793 -27.756 1.00 85.62 181 GLU A C 1
ATOM 1390 O O . GLU A 1 181 ? 6.455 9.854 -27.273 1.00 85.62 181 GLU A O 1
ATOM 1395 N N . ILE A 1 182 ? 5.870 7.702 -27.013 1.00 83.06 182 ILE A N 1
ATOM 1396 C CA . ILE A 1 182 ? 5.997 7.692 -25.550 1.00 83.06 182 ILE A CA 1
ATOM 1397 C C . ILE A 1 182 ? 7.441 7.965 -25.112 1.00 83.06 182 ILE A C 1
ATOM 1399 O O . ILE A 1 182 ? 7.656 8.828 -24.266 1.00 83.06 182 ILE A O 1
ATOM 1403 N N . VAL A 1 183 ? 8.431 7.307 -25.725 1.00 81.69 183 VAL A N 1
ATOM 1404 C CA . VAL A 1 183 ? 9.859 7.533 -25.419 1.00 81.69 183 VAL A CA 1
ATOM 1405 C C . VAL A 1 183 ? 10.255 8.998 -25.640 1.00 81.69 183 VAL A C 1
ATOM 1407 O O . VAL A 1 183 ? 11.034 9.550 -24.870 1.00 81.69 183 VAL A O 1
ATOM 1410 N N . LYS A 1 184 ? 9.706 9.650 -26.674 1.00 79.75 184 LYS A N 1
ATOM 1411 C CA . LYS A 1 184 ? 9.952 11.077 -26.939 1.00 79.75 184 LYS A CA 1
ATOM 1412 C C . LYS A 1 184 ? 9.300 12.001 -25.915 1.00 79.75 184 LYS A C 1
ATOM 1414 O O . LYS A 1 184 ? 9.851 13.060 -25.643 1.00 79.75 184 LYS A O 1
ATOM 1419 N N . VAL A 1 185 ? 8.112 11.649 -25.428 1.00 79.38 185 VAL A N 1
ATOM 1420 C CA . VAL A 1 185 ? 7.345 12.478 -24.486 1.00 79.38 185 VAL A CA 1
ATOM 1421 C C . VAL A 1 185 ? 7.930 12.403 -23.076 1.00 79.38 185 VAL A C 1
ATOM 1423 O O . VAL A 1 185 ? 8.008 13.422 -22.401 1.00 79.38 185 VAL A O 1
ATOM 1426 N N . GLU A 1 186 ? 8.362 11.220 -22.649 1.00 73.75 186 GLU A N 1
ATOM 1427 C CA . GLU A 1 186 ? 8.825 10.942 -21.282 1.00 73.75 186 GLU A CA 1
ATOM 1428 C C . GLU A 1 186 ? 10.339 11.175 -21.078 1.00 73.75 186 GLU A C 1
ATOM 1430 O O . GLU A 1 186 ? 10.873 10.668 -20.102 1.00 73.75 186 GLU A O 1
ATOM 1435 N N . GLU A 1 187 ? 11.022 11.886 -21.998 1.00 65.62 187 GLU A N 1
ATOM 1436 C CA . GLU A 1 187 ? 12.467 12.230 -22.019 1.00 65.62 187 GLU A CA 1
ATOM 1437 C C . GLU A 1 187 ? 13.366 11.434 -21.037 1.00 65.62 187 GLU A C 1
ATOM 1439 O O . GLU A 1 187 ? 13.411 11.723 -19.843 1.00 65.62 187 GLU A O 1
ATOM 1444 N N . ASN A 1 188 ? 14.183 10.503 -21.554 1.00 63.41 188 ASN A N 1
ATOM 1445 C CA . ASN A 1 188 ? 15.109 9.660 -20.770 1.00 63.41 188 ASN A CA 1
ATOM 1446 C C . ASN A 1 188 ? 14.405 8.635 -19.859 1.00 63.41 188 ASN A C 1
ATOM 1448 O O . ASN A 1 188 ? 14.703 8.513 -18.668 1.00 63.41 188 ASN A O 1
ATOM 1452 N N . GLY A 1 189 ? 13.478 7.861 -20.423 1.00 72.94 189 GLY A N 1
ATOM 1453 C CA . GLY A 1 189 ? 12.887 6.724 -19.720 1.00 72.94 189 GLY A CA 1
ATOM 1454 C C . GLY A 1 189 ? 13.774 5.479 -19.755 1.00 72.94 189 GLY A C 1
ATOM 1455 O O . GLY A 1 189 ? 14.420 5.174 -20.765 1.00 72.94 189 GLY A O 1
ATOM 1456 N N . PHE A 1 190 ? 13.774 4.743 -18.643 1.00 82.56 190 PHE A N 1
ATOM 1457 C CA . PHE A 1 190 ? 14.435 3.445 -18.545 1.00 82.56 190 PHE A CA 1
ATOM 1458 C C . PHE A 1 190 ? 13.649 2.374 -19.302 1.00 82.56 190 PHE A C 1
ATOM 1460 O O . PHE A 1 190 ? 12.417 2.283 -19.196 1.00 82.56 190 PHE A O 1
ATOM 1467 N N . VAL A 1 191 ? 14.390 1.550 -20.036 1.00 87.94 191 VAL A N 1
ATOM 1468 C CA . VAL A 1 191 ? 13.885 0.369 -20.729 1.00 87.94 191 VAL A CA 1
ATOM 1469 C C . VAL A 1 191 ? 14.552 -0.877 -20.202 1.00 87.94 191 VAL A C 1
ATOM 1471 O O . VAL A 1 191 ? 15.768 -0.898 -20.028 1.00 87.94 191 VAL A O 1
ATOM 1474 N N . ASP A 1 192 ? 13.748 -1.914 -20.015 1.00 88.75 192 ASP A N 1
ATOM 1475 C CA . ASP A 1 192 ? 14.210 -3.257 -19.701 1.00 88.75 192 ASP A CA 1
ATOM 1476 C C . ASP A 1 192 ? 14.093 -4.107 -20.973 1.00 88.75 192 ASP A C 1
ATOM 1478 O O . ASP A 1 192 ? 13.032 -4.138 -21.612 1.00 88.75 192 ASP A O 1
ATOM 1482 N N . LEU A 1 193 ? 15.191 -4.754 -21.366 1.00 88.06 193 LEU A N 1
ATOM 1483 C CA . LEU A 1 193 ? 15.302 -5.544 -22.590 1.00 88.06 193 LEU A CA 1
ATOM 1484 C C . LEU A 1 193 ? 15.562 -7.019 -22.272 1.00 88.06 193 LEU A C 1
ATOM 1486 O O . LEU A 1 193 ? 16.395 -7.349 -21.421 1.00 88.06 193 LEU A O 1
ATOM 1490 N N . TRP A 1 194 ? 14.877 -7.886 -23.015 1.00 88.94 194 TRP A N 1
ATOM 1491 C CA . TRP A 1 194 ? 15.154 -9.318 -23.104 1.00 88.94 194 TRP A CA 1
ATOM 1492 C C . TRP A 1 194 ? 15.814 -9.592 -24.445 1.00 88.94 194 TRP A C 1
ATOM 1494 O O . TRP A 1 194 ? 15.242 -9.272 -25.492 1.00 88.94 194 TRP A O 1
ATOM 1504 N N . ILE A 1 195 ? 17.021 -10.142 -24.400 1.00 86.38 195 ILE A N 1
ATOM 1505 C CA . ILE A 1 195 ? 17.890 -10.301 -25.561 1.00 86.38 195 ILE A CA 1
ATOM 1506 C C . ILE A 1 195 ? 18.104 -11.795 -25.795 1.00 86.38 195 ILE A C 1
ATOM 1508 O O . ILE A 1 195 ? 18.443 -12.534 -24.874 1.00 86.38 195 ILE A O 1
ATOM 1512 N N . ASN A 1 196 ? 17.905 -12.241 -27.032 1.00 84.88 196 ASN A N 1
ATOM 1513 C CA . ASN A 1 196 ? 18.136 -13.631 -27.409 1.00 84.88 196 ASN A CA 1
ATOM 1514 C C . ASN A 1 196 ? 19.616 -13.919 -27.716 1.00 84.88 196 ASN A C 1
ATOM 1516 O O . ASN A 1 196 ? 20.460 -13.021 -27.773 1.00 84.88 196 ASN A O 1
ATOM 1520 N N . ASP A 1 197 ? 19.929 -15.191 -27.966 1.00 82.19 197 ASP A N 1
ATOM 1521 C CA . ASP A 1 197 ? 21.291 -15.637 -28.290 1.00 82.19 197 ASP A CA 1
ATOM 1522 C C . ASP A 1 197 ? 21.859 -14.970 -29.566 1.00 82.19 197 ASP A C 1
ATOM 1524 O O . ASP A 1 197 ? 23.078 -14.816 -29.693 1.00 82.19 197 ASP A O 1
ATOM 1528 N N . ASP A 1 198 ? 20.989 -14.519 -30.480 1.00 82.38 198 ASP A N 1
ATOM 1529 C CA . ASP A 1 198 ? 21.339 -13.806 -31.718 1.00 82.38 198 ASP A CA 1
ATOM 1530 C C . ASP A 1 198 ? 21.553 -12.290 -31.506 1.00 82.38 198 ASP A C 1
ATOM 1532 O O . ASP A 1 198 ? 21.857 -11.552 -32.448 1.00 82.38 198 ASP A O 1
ATOM 1536 N N . ASN A 1 199 ? 21.488 -11.818 -30.254 1.00 81.12 199 ASN A N 1
ATOM 1537 C CA . ASN A 1 199 ? 21.643 -10.417 -29.859 1.00 81.12 199 ASN A CA 1
ATOM 1538 C C . ASN A 1 199 ? 20.524 -9.507 -30.417 1.00 81.12 199 ASN A C 1
ATOM 1540 O O . ASN A 1 199 ? 20.731 -8.308 -30.640 1.00 81.12 199 ASN A O 1
ATOM 1544 N N . GLU A 1 200 ? 19.338 -10.071 -30.628 1.00 86.19 200 GLU A N 1
ATOM 1545 C CA . GLU A 1 200 ? 18.108 -9.365 -30.972 1.00 86.19 200 GLU A CA 1
ATOM 1546 C C . GLU A 1 200 ? 17.202 -9.241 -29.744 1.00 86.19 200 GLU A C 1
ATOM 1548 O O . GLU A 1 200 ? 17.203 -10.080 -28.844 1.00 86.19 200 GLU A O 1
ATOM 1553 N N . CYS A 1 201 ? 16.424 -8.166 -29.696 1.00 87.56 201 CYS A N 1
ATOM 1554 C CA . CYS A 1 201 ? 15.485 -7.898 -28.620 1.00 87.56 201 CYS A CA 1
ATOM 1555 C C . CYS A 1 201 ? 14.160 -8.632 -28.882 1.00 87.56 201 CYS A C 1
ATOM 1557 O O . CYS A 1 201 ? 13.484 -8.378 -29.884 1.00 87.56 201 CYS A O 1
ATOM 1559 N N . GLU A 1 202 ? 13.780 -9.536 -27.980 1.00 89.12 202 GLU A N 1
ATOM 1560 C CA . GLU A 1 202 ? 12.496 -10.255 -28.008 1.00 89.12 202 GLU A CA 1
ATOM 1561 C C . GLU A 1 202 ? 11.407 -9.514 -27.233 1.00 89.12 202 GLU A C 1
ATOM 1563 O O . GLU A 1 202 ? 10.225 -9.564 -27.581 1.00 89.12 202 GLU A O 1
ATOM 1568 N N . MET A 1 203 ? 11.792 -8.801 -26.175 1.00 88.56 203 MET A N 1
ATOM 1569 C CA . MET A 1 203 ? 10.857 -8.032 -25.369 1.00 88.56 203 MET A CA 1
ATOM 1570 C C . MET A 1 203 ? 11.471 -6.712 -24.946 1.00 88.56 203 MET A C 1
ATOM 1572 O O . MET A 1 203 ? 12.576 -6.652 -24.411 1.00 88.56 203 MET A O 1
ATOM 1576 N N . PHE A 1 204 ? 10.692 -5.661 -25.151 1.00 90.00 204 PHE A N 1
ATOM 1577 C CA . PHE A 1 204 ? 11.018 -4.301 -24.772 1.00 90.00 204 PHE A CA 1
ATOM 1578 C C . PHE A 1 204 ? 9.976 -3.820 -23.771 1.00 90.00 204 PHE A C 1
ATOM 1580 O O . PHE A 1 204 ? 8.780 -3.827 -24.072 1.00 90.00 204 PHE A O 1
ATOM 1587 N N . VAL A 1 205 ? 10.413 -3.371 -22.599 1.00 90.06 205 VAL A N 1
ATOM 1588 C CA . VAL A 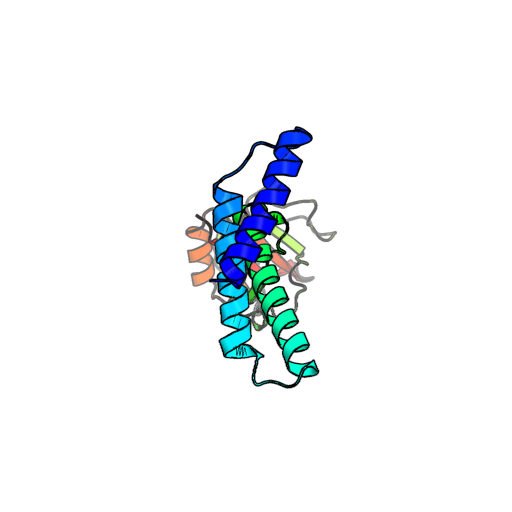1 205 ? 9.520 -2.814 -21.581 1.00 90.06 205 VAL A CA 1
ATOM 1589 C C . VAL A 1 205 ? 9.958 -1.398 -21.248 1.00 90.06 205 VAL A C 1
ATOM 1591 O O . VAL A 1 205 ? 11.016 -1.197 -20.664 1.00 90.06 205 VAL A O 1
ATOM 1594 N N . PHE A 1 206 ? 9.129 -0.409 -21.575 1.00 89.25 206 PHE A N 1
ATOM 1595 C CA . PHE A 1 206 ? 9.352 0.982 -21.174 1.00 89.25 206 PHE A CA 1
ATOM 1596 C C . PHE A 1 206 ? 8.582 1.287 -19.890 1.00 89.25 206 PHE A C 1
ATOM 1598 O O . PHE A 1 206 ? 7.358 1.113 -19.849 1.00 89.25 206 PHE A O 1
ATOM 1605 N N . THR A 1 207 ? 9.279 1.749 -18.849 1.00 87.62 207 THR A N 1
ATOM 1606 C CA . THR A 1 207 ? 8.643 2.087 -17.568 1.00 87.62 207 THR A CA 1
ATOM 1607 C C . THR A 1 207 ? 8.271 3.567 -17.517 1.00 87.62 207 THR A C 1
ATOM 1609 O O . THR A 1 207 ? 9.137 4.435 -17.533 1.00 87.62 207 THR A O 1
ATOM 1612 N N . VAL A 1 208 ? 6.973 3.845 -17.394 1.00 86.31 208 VAL A N 1
ATOM 1613 C CA . VAL A 1 208 ? 6.412 5.184 -17.169 1.00 86.31 208 VAL A CA 1
ATOM 1614 C C . VAL A 1 208 ? 5.996 5.304 -15.709 1.00 86.31 208 VAL A C 1
ATOM 1616 O O . VAL A 1 208 ? 5.219 4.484 -15.211 1.00 86.31 208 VAL A O 1
ATOM 1619 N N . TYR A 1 209 ? 6.467 6.343 -15.028 1.00 83.06 209 TYR A N 1
ATOM 1620 C CA . TYR A 1 209 ? 6.053 6.652 -13.662 1.00 83.06 209 TYR A CA 1
ATOM 1621 C C . TYR A 1 209 ? 4.952 7.713 -13.683 1.00 83.06 209 TYR A C 1
ATOM 1623 O O . TYR A 1 209 ? 5.204 8.892 -13.910 1.00 83.06 209 TYR A O 1
ATOM 1631 N N . GLU A 1 210 ? 3.718 7.308 -13.400 1.00 76.25 210 GLU A N 1
ATOM 1632 C CA . GLU A 1 210 ? 2.597 8.229 -13.234 1.00 76.25 210 GLU A CA 1
ATOM 1633 C C . GLU A 1 210 ? 2.639 8.784 -11.804 1.00 76.25 210 GLU A C 1
ATOM 1635 O O . GLU A 1 210 ? 2.107 8.193 -10.859 1.00 76.25 210 GLU A O 1
ATOM 1640 N N . GLY A 1 211 ? 3.366 9.894 -11.621 1.00 62.75 211 GLY A N 1
ATOM 1641 C CA . GLY A 1 211 ? 3.657 10.385 -10.274 1.00 62.75 211 GLY A CA 1
ATOM 1642 C C . GLY A 1 211 ? 4.386 11.723 -10.141 1.00 62.75 211 GLY A C 1
ATOM 1643 O O . GLY A 1 211 ? 5.362 11.794 -9.398 1.00 62.75 211 GLY A O 1
ATOM 1644 N N . LYS A 1 212 ? 3.886 12.784 -10.786 1.00 44.75 212 LYS A N 1
ATOM 1645 C CA . LYS A 1 212 ? 3.569 14.082 -10.153 1.00 44.75 212 LYS A CA 1
ATOM 1646 C C . LYS A 1 212 ? 2.712 14.939 -11.074 1.00 44.75 212 LYS A C 1
ATOM 1648 O O . LYS A 1 212 ? 3.167 15.220 -12.198 1.00 44.75 212 LYS A O 1
#

Sequence (212 aa):
MVAAAICLFVSLSFELIQLITGWGATDIDDLILNTIGGVIGVFIYTFLLKGLDKKAQISLATLLFLVVFGICGKMSLYLYAPNILPAEVVYENEAVFKGGEKDSYDLSALCVGIRDGVIYLEEGSINAEQMKSQQDPKEQYTLSDDAVLIIKRMAYQYSPNGNIQKTTVSYTSVDEKSAMEIVKVEENGFVDLWINDDNECEMFVFTVYEGK

Secondary structure (DSSP, 8-state):
-HHHHHHHHHHHHHHHHHHHHTSS---HHHHHHHHHHHHHHHHHIIIIITTS-HHHHHHHHHHHHHHHHHHHHHHHHHHH-GGGSPPEEEEESGGGS-SS-TT--SEEEEEEEEETTEEEE-TT---TTS--S--PPPSEEEEEEEEEEEEEEEEEEEPTTS-EEEEEEEEEE--HHHHHHHHHHTSS-EEEEEE-TTSEEEEEEEEEEE--